Protein AF-A0A0C2NFG1-F1 (afdb_monomer)

Structure (mmCIF, N/CA/C/O backbone):
data_AF-A0A0C2NFG1-F1
#
_entry.id   AF-A0A0C2NFG1-F1
#
loop_
_atom_site.group_PDB
_atom_site.id
_atom_site.type_symbol
_atom_site.label_atom_id
_atom_site.label_alt_id
_atom_site.label_comp_id
_atom_site.label_asym_id
_atom_site.label_entity_id
_atom_site.label_seq_id
_atom_site.pdbx_PDB_ins_code
_atom_site.Cartn_x
_atom_site.Cartn_y
_atom_site.Cartn_z
_atom_site.occupancy
_atom_site.B_iso_or_equiv
_atom_site.auth_seq_id
_atom_site.auth_comp_id
_atom_site.auth_asym_id
_atom_site.auth_atom_id
_atom_site.pdbx_PDB_model_num
ATOM 1 N N . MET A 1 1 ? 44.440 -15.388 -47.789 1.00 53.72 1 MET A N 1
ATOM 2 C CA . MET A 1 1 ? 44.450 -14.607 -49.044 1.00 53.72 1 MET A CA 1
ATOM 3 C C . MET A 1 1 ? 45.874 -14.629 -49.572 1.00 53.72 1 MET A C 1
ATOM 5 O O . MET A 1 1 ? 46.757 -14.187 -48.853 1.00 53.72 1 MET A O 1
ATOM 9 N N . PHE A 1 2 ? 46.115 -15.211 -50.746 1.00 42.91 2 PHE A N 1
ATOM 10 C CA . PHE A 1 2 ? 47.412 -15.118 -51.423 1.00 42.91 2 PHE A CA 1
ATOM 11 C C . PHE A 1 2 ? 47.302 -14.013 -52.473 1.00 42.91 2 PHE A C 1
ATOM 13 O O . PHE A 1 2 ? 46.422 -14.080 -53.328 1.00 42.91 2 PHE A O 1
ATOM 20 N N . VAL A 1 3 ? 48.143 -12.983 -52.368 1.00 60.41 3 VAL A N 1
ATOM 21 C CA . VAL A 1 3 ? 48.160 -11.843 -53.293 1.00 60.41 3 VAL A CA 1
ATOM 22 C C . VAL A 1 3 ? 49.505 -11.839 -54.006 1.00 60.41 3 VAL A C 1
ATOM 24 O O . VAL A 1 3 ? 50.541 -11.776 -53.352 1.00 60.41 3 VAL A O 1
ATOM 27 N N . ASN A 1 4 ? 49.486 -11.949 -55.333 1.00 60.03 4 ASN A N 1
ATOM 28 C CA . ASN A 1 4 ? 50.677 -11.926 -56.177 1.00 60.03 4 ASN A CA 1
ATOM 29 C C . ASN A 1 4 ? 50.692 -10.615 -56.972 1.00 60.03 4 ASN A C 1
ATOM 31 O O . ASN A 1 4 ? 49.778 -10.374 -57.760 1.00 60.03 4 ASN A O 1
ATOM 35 N N . ILE A 1 5 ? 51.704 -9.775 -56.741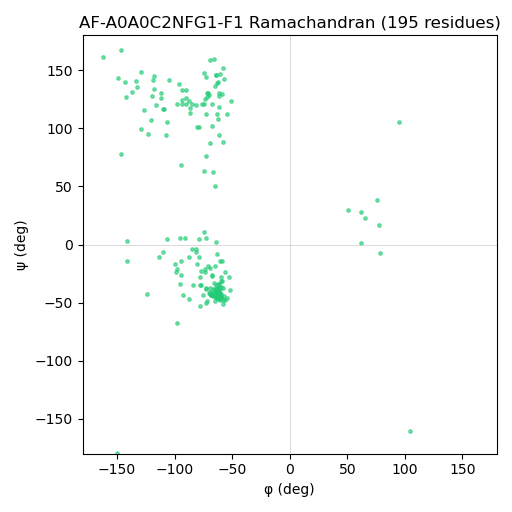 1.00 61.00 5 ILE A N 1
ATOM 36 C CA . ILE A 1 5 ? 51.925 -8.529 -57.482 1.00 61.00 5 ILE A CA 1
ATOM 37 C C . ILE A 1 5 ? 53.308 -8.615 -58.145 1.00 61.00 5 ILE A C 1
ATOM 39 O O . ILE A 1 5 ? 54.315 -8.495 -57.443 1.00 61.00 5 ILE A O 1
ATOM 43 N N . PRO A 1 6 ? 53.386 -8.802 -59.472 1.00 54.34 6 PRO A N 1
ATOM 44 C CA . PRO A 1 6 ? 54.647 -8.685 -60.194 1.00 54.34 6 PRO A CA 1
ATOM 45 C C . PRO A 1 6 ? 55.079 -7.205 -60.236 1.00 54.34 6 PRO A C 1
ATOM 47 O O . PRO A 1 6 ? 54.271 -6.340 -60.563 1.00 54.34 6 PRO A O 1
ATOM 50 N N . ASP A 1 7 ? 56.328 -6.921 -59.843 1.00 61.97 7 ASP A N 1
ATOM 51 C CA . ASP A 1 7 ? 56.933 -5.577 -59.676 1.00 61.9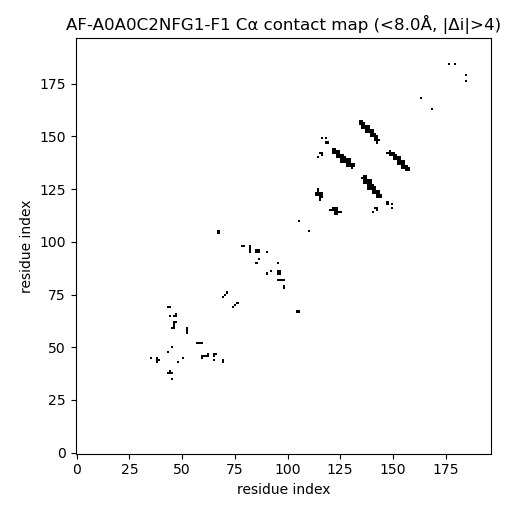7 7 ASP A CA 1
ATOM 52 C C . ASP A 1 7 ? 56.281 -4.644 -58.622 1.00 61.97 7 ASP A C 1
ATOM 54 O O . ASP A 1 7 ? 56.352 -3.414 -58.701 1.00 61.97 7 ASP A O 1
ATOM 58 N N . GLY A 1 8 ? 55.659 -5.209 -57.581 1.00 61.06 8 GLY A N 1
ATOM 59 C CA . GLY A 1 8 ? 55.014 -4.437 -56.511 1.00 61.06 8 GLY A CA 1
ATOM 60 C C . GLY A 1 8 ? 55.992 -3.648 -55.628 1.00 61.06 8 GLY A C 1
ATOM 61 O O . GLY A 1 8 ? 56.834 -4.227 -54.944 1.00 61.06 8 GLY A O 1
ATOM 62 N N . LYS A 1 9 ? 55.842 -2.317 -55.573 1.00 66.19 9 LYS A N 1
ATOM 63 C CA . LYS A 1 9 ? 56.507 -1.483 -54.554 1.00 66.19 9 LYS A CA 1
ATOM 64 C C . LYS A 1 9 ? 55.981 -1.848 -53.152 1.00 66.19 9 LYS A C 1
ATOM 66 O O . LYS A 1 9 ? 54.788 -2.134 -53.031 1.00 66.19 9 LYS A O 1
ATOM 71 N N . PRO A 1 10 ? 56.819 -1.790 -52.098 1.00 58.06 10 PRO A N 1
ATOM 72 C CA . PRO A 1 10 ? 56.466 -2.246 -50.745 1.00 58.06 10 PRO A CA 1
ATOM 73 C C . PRO A 1 10 ? 55.245 -1.548 -50.110 1.00 58.06 10 PRO A C 1
ATOM 75 O O . PRO A 1 10 ? 54.679 -2.082 -49.164 1.00 58.06 10 PRO A O 1
ATOM 78 N N . ASP A 1 11 ? 54.776 -0.426 -50.668 1.00 59.41 11 ASP A N 1
ATOM 79 C CA . ASP A 1 11 ? 53.570 0.296 -50.227 1.00 59.41 11 ASP A CA 1
ATOM 80 C C . ASP A 1 11 ? 52.281 -0.051 -51.011 1.00 59.41 11 ASP A C 1
ATOM 82 O O . ASP A 1 11 ? 51.246 0.591 -50.823 1.00 59.41 11 ASP A O 1
ATOM 86 N N . GLY A 1 12 ? 52.312 -1.032 -51.923 1.00 58.50 12 GLY A N 1
ATOM 87 C CA . GLY A 1 12 ? 51.217 -1.303 -52.871 1.00 58.50 12 GLY A CA 1
ATOM 88 C C . GLY A 1 12 ? 49.921 -1.863 -52.267 1.00 58.50 12 GLY A C 1
ATOM 89 O O . GLY A 1 12 ? 48.864 -1.748 -52.884 1.00 58.50 12 GLY A O 1
ATOM 90 N N . ILE A 1 13 ? 49.972 -2.439 -51.062 1.00 64.69 13 ILE A N 1
ATOM 91 C CA . ILE A 1 13 ? 48.788 -2.915 -50.332 1.00 64.69 13 ILE A CA 1
ATOM 92 C C . ILE A 1 13 ? 48.748 -2.219 -48.972 1.00 64.69 13 ILE A C 1
ATOM 94 O O . ILE A 1 13 ? 49.347 -2.669 -47.997 1.00 64.69 13 ILE A O 1
ATOM 98 N N . LYS A 1 14 ? 47.991 -1.121 -48.895 1.00 61.72 14 LYS A N 1
ATOM 99 C CA . LYS A 1 14 ? 47.549 -0.548 -47.622 1.00 61.72 14 LYS A CA 1
ATOM 100 C C . LYS A 1 14 ? 46.342 -1.341 -47.134 1.00 61.72 14 LYS A C 1
ATOM 102 O O . LYS A 1 14 ? 45.223 -1.128 -47.597 1.00 61.72 14 LYS A O 1
ATOM 107 N N . LEU A 1 15 ? 46.564 -2.251 -46.190 1.00 63.31 15 LEU A N 1
ATOM 108 C CA . LEU A 1 15 ? 45.477 -2.775 -45.368 1.00 63.31 15 LEU A CA 1
ATOM 109 C C . LEU A 1 15 ? 44.997 -1.619 -44.488 1.00 63.31 15 LEU A C 1
ATOM 111 O O . LEU A 1 15 ? 45.669 -1.250 -43.531 1.00 63.31 15 LEU A O 1
ATOM 115 N N . ILE A 1 16 ? 43.871 -1.006 -44.849 1.00 62.94 16 ILE A N 1
ATOM 116 C CA . ILE A 1 16 ? 43.161 -0.098 -43.949 1.00 62.94 16 ILE A CA 1
ATOM 117 C C . ILE A 1 16 ? 42.525 -1.007 -42.895 1.00 62.94 16 ILE A C 1
ATOM 119 O O . ILE A 1 16 ? 41.652 -1.799 -43.261 1.00 62.94 16 ILE A O 1
ATOM 123 N N . PRO A 1 17 ? 42.958 -0.973 -41.623 1.00 60.19 17 PRO A N 1
ATOM 124 C CA . PRO A 1 17 ? 42.262 -1.712 -40.585 1.00 60.19 17 PRO A CA 1
ATOM 125 C C . PRO A 1 17 ? 40.847 -1.137 -40.489 1.00 60.19 17 PRO A C 1
ATOM 127 O O . PRO A 1 17 ? 40.646 0.004 -40.078 1.00 60.19 17 PRO A O 1
ATOM 130 N N . VAL A 1 18 ? 39.857 -1.900 -40.948 1.00 62.84 18 VAL A N 1
ATOM 131 C CA . VAL A 1 18 ? 38.452 -1.528 -40.795 1.00 62.84 18 VAL A CA 1
ATOM 132 C C . VAL A 1 18 ? 38.073 -1.882 -39.363 1.00 62.84 18 VAL A C 1
ATOM 134 O O . VAL A 1 18 ? 37.855 -3.047 -39.047 1.00 62.84 18 VAL A O 1
ATOM 137 N N . GLY A 1 19 ? 38.045 -0.867 -38.502 1.00 57.31 19 GLY A N 1
ATOM 138 C CA . GLY A 1 19 ? 37.640 -0.988 -37.105 1.00 57.31 19 GLY A CA 1
ATOM 139 C C . GLY A 1 19 ? 38.820 -1.187 -36.163 1.00 57.31 19 GLY A C 1
ATOM 140 O O . GLY A 1 19 ? 39.384 -2.274 -36.052 1.00 57.31 19 GLY A O 1
ATOM 141 N N . ASP A 1 20 ? 39.149 -0.129 -35.430 1.00 60.19 20 ASP A N 1
ATOM 142 C CA . ASP A 1 20 ? 39.941 -0.234 -34.215 1.00 60.19 20 ASP A CA 1
ATOM 143 C C . ASP A 1 20 ? 39.064 -0.932 -33.157 1.00 60.19 20 ASP A C 1
ATOM 145 O O . ASP A 1 20 ? 38.323 -0.302 -32.410 1.00 60.19 20 ASP A O 1
ATOM 149 N N . ILE A 1 21 ? 39.077 -2.272 -33.134 1.00 57.00 21 ILE A N 1
ATOM 150 C CA . ILE A 1 21 ? 38.350 -3.109 -32.149 1.00 57.00 21 ILE A CA 1
ATOM 151 C C . ILE A 1 21 ? 38.893 -2.891 -30.712 1.00 57.00 21 ILE A C 1
ATOM 153 O O . ILE A 1 21 ? 38.427 -3.490 -29.743 1.00 57.00 21 ILE A O 1
ATOM 157 N N . ALA A 1 22 ? 39.865 -1.991 -30.541 1.00 55.69 22 ALA A N 1
ATOM 158 C CA . ALA A 1 22 ? 40.443 -1.602 -29.266 1.00 55.69 22 ALA A CA 1
ATOM 159 C C . ALA A 1 22 ? 39.536 -0.717 -28.381 1.00 55.69 22 ALA A C 1
ATOM 161 O O . ALA A 1 22 ? 39.978 -0.326 -27.300 1.00 55.69 22 ALA A O 1
ATOM 162 N N . THR A 1 23 ? 38.273 -0.445 -28.741 1.00 59.53 23 THR A N 1
ATOM 163 C CA . THR A 1 23 ? 37.292 0.197 -27.839 1.00 59.53 23 THR A CA 1
ATOM 164 C C . THR A 1 23 ? 36.780 -0.780 -26.771 1.00 59.53 23 THR A C 1
ATOM 166 O O . THR A 1 23 ? 35.600 -1.120 -26.679 1.00 59.53 23 THR A O 1
ATOM 169 N N . LYS A 1 24 ? 37.684 -1.252 -25.907 1.00 59.25 24 LYS A N 1
ATOM 170 C CA . LYS A 1 24 ? 37.355 -2.138 -24.776 1.00 59.25 24 LYS A CA 1
ATOM 171 C C . LYS A 1 24 ? 36.382 -1.519 -23.758 1.00 59.25 24 LYS A C 1
ATOM 173 O O . LYS A 1 24 ? 35.795 -2.274 -22.988 1.00 59.25 24 LYS A O 1
ATOM 178 N N . ASP A 1 25 ? 36.153 -0.206 -23.798 1.00 64.56 25 ASP A N 1
ATOM 179 C CA . ASP A 1 25 ? 35.299 0.500 -22.834 1.00 64.56 25 ASP A CA 1
ATOM 180 C C . ASP A 1 25 ? 33.858 0.761 -23.309 1.00 64.56 25 ASP A C 1
ATOM 182 O O . ASP A 1 25 ? 32.961 0.905 -22.476 1.00 64.56 25 ASP A O 1
ATOM 186 N N . GLU A 1 26 ? 33.570 0.749 -24.616 1.00 79.75 26 GLU A N 1
ATOM 187 C CA . GLU A 1 26 ? 32.212 1.065 -25.093 1.00 79.75 26 GLU A CA 1
ATOM 188 C C . GLU A 1 26 ? 31.219 -0.064 -24.805 1.00 79.75 26 GLU A C 1
ATOM 190 O O . GLU A 1 26 ? 30.087 0.190 -24.405 1.00 79.75 26 GLU A O 1
ATOM 195 N N . PHE A 1 27 ? 31.631 -1.329 -24.912 1.00 82.81 27 PHE A N 1
ATOM 196 C CA . PHE A 1 27 ? 30.728 -2.455 -24.648 1.00 82.81 27 PHE A CA 1
ATOM 197 C C . PHE A 1 27 ? 30.284 -2.544 -23.185 1.00 82.81 27 PHE A C 1
ATOM 199 O O . PHE A 1 27 ? 29.161 -2.970 -22.906 1.00 82.81 27 PHE A O 1
ATOM 206 N N . ALA A 1 28 ? 31.151 -2.158 -22.246 1.00 80.25 28 ALA A N 1
ATOM 207 C CA . ALA A 1 28 ? 30.796 -2.094 -20.832 1.00 80.25 28 ALA A CA 1
ATOM 208 C C . ALA A 1 28 ? 29.812 -0.944 -20.570 1.00 80.25 28 ALA A C 1
ATOM 210 O O . ALA A 1 28 ? 28.810 -1.144 -19.879 1.00 80.25 28 ALA A O 1
ATOM 211 N N . ALA A 1 29 ? 30.045 0.219 -21.191 1.00 82.62 29 ALA A N 1
ATOM 212 C CA . ALA A 1 29 ? 29.145 1.365 -21.110 1.00 82.62 29 ALA A CA 1
ATOM 213 C C . ALA A 1 29 ? 27.764 1.060 -21.714 1.00 82.62 29 ALA A C 1
ATOM 215 O O . ALA A 1 29 ? 26.750 1.305 -21.063 1.00 82.62 29 ALA A O 1
ATOM 216 N N . ILE A 1 30 ? 27.714 0.446 -22.902 1.00 86.06 30 ILE A N 1
ATOM 217 C CA . ILE A 1 30 ? 26.463 0.056 -23.569 1.00 86.06 30 ILE A CA 1
ATOM 218 C C . ILE A 1 30 ? 25.651 -0.877 -22.668 1.00 86.06 30 ILE A C 1
ATOM 220 O O . ILE A 1 30 ? 24.474 -0.624 -22.433 1.00 86.06 30 ILE A O 1
ATOM 224 N N . LYS A 1 31 ? 26.275 -1.913 -22.090 1.00 84.88 31 LYS A N 1
ATOM 225 C CA . LYS A 1 31 ? 25.586 -2.831 -21.166 1.00 84.88 31 LYS A CA 1
ATOM 226 C C . LYS A 1 31 ? 25.030 -2.113 -19.935 1.00 84.88 31 LYS A C 1
ATOM 228 O O . LYS A 1 31 ? 23.907 -2.405 -19.531 1.00 84.88 31 LYS A O 1
ATOM 233 N N . GLY A 1 32 ? 25.799 -1.189 -19.357 1.00 82.56 32 GLY A N 1
ATOM 234 C CA . GLY A 1 32 ? 25.367 -0.399 -18.203 1.00 82.56 32 GLY A CA 1
ATOM 235 C C . GLY A 1 32 ? 24.159 0.487 -18.520 1.00 82.56 32 GLY A C 1
ATOM 236 O O . GLY A 1 32 ? 23.181 0.476 -17.775 1.00 82.56 32 GLY A O 1
ATOM 237 N N . ILE A 1 33 ? 24.198 1.194 -19.653 1.00 85.31 33 ILE A N 1
ATOM 238 C CA . ILE A 1 33 ? 23.104 2.066 -20.104 1.00 85.31 33 ILE A CA 1
ATOM 239 C C . ILE A 1 33 ? 21.855 1.238 -20.417 1.00 85.31 33 ILE A C 1
ATOM 241 O O . ILE A 1 33 ? 20.785 1.522 -19.888 1.00 85.31 33 ILE A O 1
ATOM 245 N N . THR A 1 34 ? 21.991 0.153 -21.185 1.00 88.94 34 THR A N 1
ATOM 246 C CA . THR A 1 34 ? 20.849 -0.703 -21.539 1.00 88.94 34 THR A CA 1
ATOM 247 C C . THR A 1 34 ? 20.179 -1.313 -20.306 1.00 88.94 34 THR A C 1
ATOM 249 O O . THR A 1 34 ? 18.953 -1.391 -20.254 1.00 88.94 34 THR A O 1
ATOM 252 N N . ALA A 1 35 ? 20.946 -1.713 -19.285 1.00 85.19 35 ALA A N 1
ATOM 253 C CA . ALA A 1 35 ? 20.366 -2.202 -18.035 1.00 85.19 35 ALA A CA 1
ATOM 254 C C . ALA A 1 35 ? 19.509 -1.125 -17.340 1.00 85.19 35 ALA A C 1
ATOM 256 O O . ALA A 1 35 ? 18.414 -1.420 -16.858 1.00 85.19 35 ALA A O 1
ATOM 257 N N . GLN A 1 36 ? 19.972 0.127 -17.339 1.00 84.25 36 GLN A N 1
ATOM 258 C CA . GLN A 1 36 ? 19.238 1.251 -16.761 1.00 84.25 36 GLN A CA 1
ATOM 259 C C . GLN A 1 36 ? 17.978 1.611 -17.568 1.00 84.25 36 GLN A C 1
ATOM 261 O O . GLN A 1 36 ? 16.935 1.926 -16.982 1.00 84.25 36 GLN A O 1
ATOM 266 N N . ASP A 1 37 ? 18.044 1.523 -18.897 1.00 91.62 37 ASP A N 1
ATOM 267 C CA . ASP A 1 37 ? 16.911 1.805 -19.785 1.00 91.62 37 ASP A CA 1
ATOM 268 C C . ASP A 1 37 ? 15.764 0.812 -19.571 1.00 91.62 37 ASP A C 1
ATOM 270 O O . ASP A 1 37 ? 14.596 1.212 -19.528 1.00 91.62 37 ASP A O 1
ATOM 274 N N . VAL A 1 38 ? 16.074 -0.473 -19.362 1.00 91.00 38 VAL A N 1
ATOM 275 C CA . VAL A 1 38 ? 15.063 -1.503 -19.064 1.00 91.00 38 VAL A CA 1
ATOM 276 C C . VAL A 1 38 ? 14.323 -1.180 -17.767 1.00 91.00 38 VAL A C 1
ATOM 278 O O . VAL A 1 38 ? 13.090 -1.219 -17.746 1.00 91.00 38 VAL A O 1
ATOM 281 N N . LEU A 1 39 ? 15.049 -0.822 -16.706 1.00 88.38 39 LEU A N 1
ATOM 282 C CA . LEU A 1 39 ? 14.450 -0.478 -15.414 1.00 88.38 39 LEU A CA 1
ATOM 283 C C . LEU A 1 39 ? 13.562 0.758 -15.504 1.00 88.38 39 LEU A C 1
ATOM 285 O O . LEU A 1 39 ? 12.431 0.749 -15.020 1.00 88.38 39 LEU A O 1
ATOM 289 N N . THR A 1 40 ? 14.052 1.796 -16.178 1.00 87.00 40 THR A N 1
ATOM 290 C CA . THR A 1 40 ? 13.307 3.045 -16.363 1.00 87.00 40 THR A CA 1
ATOM 291 C C . THR A 1 40 ? 12.038 2.805 -17.180 1.00 87.00 40 THR A C 1
ATOM 293 O O . THR A 1 40 ? 10.970 3.290 -16.809 1.00 87.00 40 THR A O 1
ATOM 296 N N . SER A 1 41 ? 12.122 1.988 -18.235 1.00 91.19 41 SER A N 1
ATOM 297 C CA . SER A 1 41 ? 10.979 1.656 -19.099 1.00 91.19 41 SER A CA 1
ATOM 298 C C . SER A 1 41 ? 9.868 0.918 -18.351 1.00 91.19 41 SER A C 1
ATOM 300 O O . SER A 1 41 ? 8.692 1.187 -18.575 1.00 91.19 41 SER A O 1
ATOM 302 N N . HIS A 1 42 ? 10.230 0.021 -17.431 1.00 90.19 42 HIS A N 1
ATOM 303 C CA . HIS A 1 42 ? 9.272 -0.736 -16.615 1.00 90.19 42 HIS A CA 1
ATOM 304 C C . HIS A 1 42 ? 8.932 -0.040 -15.291 1.00 90.19 42 HIS A C 1
ATOM 306 O O . HIS A 1 42 ? 8.249 -0.623 -14.448 1.00 90.19 42 HIS A O 1
ATOM 312 N N . ARG A 1 43 ? 9.439 1.185 -15.084 1.00 88.50 43 ARG A N 1
ATOM 313 C CA . ARG A 1 43 ? 9.340 1.944 -13.826 1.00 88.50 43 ARG A CA 1
ATOM 314 C C . ARG A 1 43 ? 9.779 1.134 -12.599 1.00 88.50 43 ARG A C 1
ATOM 316 O O . ARG A 1 43 ? 9.302 1.367 -11.493 1.00 88.50 43 ARG A O 1
ATOM 323 N N . PHE A 1 44 ? 10.703 0.190 -12.784 1.00 90.50 44 PHE A N 1
ATOM 324 C CA . PHE A 1 44 ? 11.163 -0.706 -11.732 1.00 90.50 44 PHE A CA 1
ATOM 325 C C . PHE A 1 44 ? 12.361 -0.090 -10.989 1.00 90.50 44 PHE A C 1
ATOM 327 O O . PHE A 1 44 ? 13.349 0.295 -11.621 1.00 90.50 44 PHE A O 1
ATOM 334 N N . PRO A 1 45 ? 12.318 0.031 -9.652 1.00 87.94 45 PRO A N 1
ATOM 335 C CA . PRO A 1 45 ? 13.374 0.694 -8.896 1.00 87.94 45 PRO A CA 1
ATOM 336 C C . PRO A 1 45 ? 14.665 -0.137 -8.864 1.00 87.94 45 PRO A C 1
ATOM 338 O O . PRO A 1 45 ? 14.673 -1.301 -8.468 1.00 87.94 45 PRO A O 1
ATOM 341 N N . ALA A 1 46 ? 15.795 0.499 -9.189 1.00 84.31 46 ALA A N 1
ATOM 342 C CA . ALA A 1 46 ? 17.112 -0.149 -9.209 1.00 84.31 46 ALA A CA 1
ATOM 343 C C . ALA A 1 46 ? 17.525 -0.752 -7.852 1.00 84.31 46 ALA A C 1
ATOM 345 O O . ALA A 1 46 ? 18.192 -1.783 -7.816 1.00 84.31 46 ALA A O 1
ATOM 346 N N . ALA A 1 47 ? 17.079 -0.151 -6.741 1.00 83.81 47 ALA A N 1
ATOM 347 C CA . ALA A 1 47 ? 17.305 -0.648 -5.381 1.00 83.81 47 ALA A CA 1
ATOM 348 C C . ALA A 1 47 ? 16.722 -2.051 -5.138 1.00 83.81 47 ALA A C 1
ATOM 350 O O . ALA A 1 47 ? 17.283 -2.811 -4.354 1.00 83.81 47 ALA A O 1
ATOM 351 N N . LEU A 1 48 ? 15.621 -2.397 -5.816 1.00 85.69 48 LEU A N 1
ATOM 352 C CA . LEU A 1 48 ? 14.972 -3.709 -5.707 1.00 85.69 48 LEU A CA 1
ATOM 353 C C . LEU A 1 48 ? 15.445 -4.684 -6.794 1.00 85.69 48 LEU A C 1
ATOM 355 O O . LEU A 1 48 ? 15.237 -5.886 -6.681 1.00 85.69 48 LEU A O 1
ATOM 359 N N . ALA A 1 49 ? 16.116 -4.183 -7.835 1.00 85.75 49 ALA A N 1
ATOM 360 C CA . ALA A 1 49 ? 16.592 -4.972 -8.972 1.00 85.75 49 ALA A CA 1
ATOM 361 C C . ALA A 1 49 ? 17.887 -5.756 -8.694 1.00 85.75 49 ALA A C 1
ATOM 363 O O . ALA A 1 49 ? 18.452 -6.349 -9.611 1.00 85.75 49 ALA A O 1
ATOM 364 N N . GLY A 1 50 ? 18.397 -5.729 -7.457 1.00 76.31 50 GLY A N 1
ATOM 365 C CA . GLY A 1 50 ? 19.645 -6.403 -7.091 1.00 76.31 50 GLY A CA 1
ATOM 366 C C . GLY A 1 50 ? 20.885 -5.825 -7.782 1.00 76.31 50 GLY A C 1
ATOM 367 O O . GLY A 1 50 ? 21.892 -6.519 -7.917 1.00 76.31 50 GLY A O 1
ATOM 368 N N . ILE A 1 51 ? 20.825 -4.569 -8.240 1.00 78.12 51 ILE A N 1
ATOM 369 C CA . ILE A 1 51 ? 21.957 -3.906 -8.891 1.00 78.12 51 ILE A CA 1
ATOM 370 C C . ILE A 1 51 ? 23.037 -3.575 -7.860 1.00 78.12 51 ILE A C 1
ATOM 372 O O . ILE A 1 51 ? 22.776 -2.952 -6.832 1.00 78.12 51 ILE A O 1
ATOM 376 N N . ILE A 1 52 ? 24.279 -3.944 -8.178 1.00 74.25 52 ILE A N 1
ATOM 377 C CA . ILE A 1 52 ? 25.464 -3.524 -7.430 1.00 74.25 52 ILE A CA 1
ATOM 378 C C . ILE A 1 52 ? 25.900 -2.149 -7.966 1.00 74.25 52 ILE A C 1
ATOM 380 O O . ILE A 1 52 ? 26.195 -2.044 -9.159 1.00 74.25 52 ILE A O 1
ATOM 384 N N . PRO A 1 53 ? 25.961 -1.091 -7.134 1.00 70.69 53 PRO A N 1
ATOM 385 C CA . PRO A 1 53 ? 26.405 0.227 -7.581 1.00 70.69 53 PRO A CA 1
ATOM 386 C C . PRO A 1 53 ? 27.850 0.172 -8.087 1.00 70.69 53 PRO A C 1
ATOM 388 O O . PRO A 1 53 ? 28.743 -0.284 -7.376 1.00 70.69 53 PRO A O 1
ATOM 391 N N . THR A 1 54 ? 28.101 0.670 -9.297 1.00 70.38 54 THR A N 1
ATOM 392 C CA . THR A 1 54 ? 29.448 0.685 -9.899 1.00 70.38 54 THR A CA 1
ATOM 393 C C . THR A 1 54 ? 30.345 1.784 -9.327 1.00 70.38 54 THR A C 1
ATOM 395 O O . THR A 1 54 ? 31.567 1.670 -9.366 1.00 70.38 54 THR A O 1
ATOM 398 N N . ASN A 1 55 ? 29.751 2.839 -8.763 1.00 64.06 55 ASN A N 1
ATOM 399 C CA . ASN A 1 55 ? 30.466 3.994 -8.225 1.00 64.06 55 ASN A CA 1
ATOM 400 C C . ASN A 1 55 ? 30.397 3.924 -6.693 1.00 64.06 55 ASN A C 1
ATOM 402 O O . ASN A 1 55 ? 29.404 4.334 -6.092 1.00 64.06 55 ASN A O 1
ATOM 406 N N . GLY A 1 56 ? 31.426 3.334 -6.079 1.00 55.41 56 GLY A N 1
ATOM 407 C CA . GLY A 1 56 ? 31.475 2.869 -4.684 1.00 55.41 56 GLY A CA 1
ATOM 408 C C . GLY A 1 56 ? 31.382 3.918 -3.563 1.00 55.41 56 GLY A C 1
ATOM 409 O O . GLY A 1 56 ? 32.197 3.890 -2.649 1.00 55.41 56 GLY A O 1
ATOM 410 N N . GLY A 1 57 ? 30.394 4.815 -3.586 1.00 54.50 57 GLY A N 1
ATOM 411 C CA . GLY A 1 57 ? 30.171 5.805 -2.522 1.00 54.50 57 GLY A CA 1
ATOM 412 C C . GLY A 1 57 ? 28.710 6.098 -2.164 1.00 54.50 57 GLY A C 1
ATOM 413 O O . GLY A 1 57 ? 28.459 6.671 -1.110 1.00 54.50 57 GLY A O 1
ATOM 414 N N . GLY A 1 58 ? 27.735 5.693 -2.983 1.00 59.69 58 GLY A N 1
ATOM 415 C CA . GLY A 1 58 ? 26.313 5.930 -2.721 1.00 59.69 58 GLY A CA 1
ATOM 416 C C . GLY A 1 58 ? 25.521 4.638 -2.838 1.00 59.69 58 GLY A C 1
ATOM 417 O O . GLY A 1 58 ? 25.215 4.202 -3.943 1.00 59.69 58 GLY A O 1
ATOM 418 N N . GLY A 1 59 ? 25.206 4.007 -1.706 1.00 68.19 59 GLY A N 1
ATOM 419 C CA . GLY A 1 59 ? 24.241 2.910 -1.688 1.00 68.19 59 GLY A CA 1
ATOM 420 C C . GLY A 1 59 ? 22.893 3.376 -2.246 1.00 68.19 59 GLY A C 1
ATOM 421 O O . GLY A 1 59 ? 22.542 4.549 -2.132 1.00 68.19 59 GLY A O 1
ATOM 422 N N . LEU A 1 60 ? 22.124 2.457 -2.831 1.00 73.06 60 LEU A N 1
ATOM 423 C CA . LEU A 1 60 ? 20.845 2.761 -3.488 1.00 73.06 60 LEU A CA 1
ATOM 424 C C . LEU A 1 60 ? 19.777 3.320 -2.526 1.00 73.06 60 LEU A C 1
ATOM 426 O O . LEU A 1 60 ? 18.750 3.806 -2.980 1.00 73.06 60 LEU A O 1
ATOM 430 N N . GLY A 1 61 ? 20.032 3.322 -1.216 1.00 77.56 61 GLY A N 1
ATOM 431 C CA . GLY A 1 61 ? 19.132 3.782 -0.162 1.00 77.56 61 GLY A CA 1
ATOM 432 C C . GLY A 1 61 ? 18.510 2.606 0.588 1.00 77.56 61 GLY A C 1
ATOM 433 O O . GLY A 1 61 ? 19.042 1.502 0.562 1.00 77.56 61 GLY A O 1
ATOM 434 N N . ASP A 1 62 ? 17.404 2.857 1.284 1.00 82.50 62 ASP A N 1
ATOM 435 C CA . ASP A 1 62 ? 16.700 1.860 2.099 1.00 82.50 62 ASP A CA 1
ATOM 436 C C . ASP A 1 62 ? 15.692 1.064 1.242 1.00 82.50 62 ASP A C 1
ATOM 438 O O . ASP A 1 62 ? 14.714 1.668 0.778 1.00 82.50 62 ASP A O 1
ATOM 442 N N . PRO A 1 63 ? 15.900 -0.252 1.023 1.00 81.94 63 PRO A N 1
ATOM 443 C CA . PRO A 1 63 ? 15.037 -1.079 0.180 1.00 81.94 63 PRO A CA 1
ATOM 444 C C . PRO A 1 63 ? 13.575 -1.098 0.631 1.00 81.94 63 PRO A C 1
ATOM 446 O O . PRO A 1 63 ? 12.693 -1.025 -0.221 1.00 81.94 63 PRO A O 1
ATOM 449 N N . GLU A 1 64 ? 13.302 -1.093 1.943 1.00 82.12 64 GLU A N 1
ATOM 450 C CA . GLU A 1 64 ? 11.926 -1.120 2.469 1.00 82.12 64 GLU A CA 1
ATOM 451 C C . GLU A 1 64 ? 11.138 0.121 2.017 1.00 82.12 64 GLU A C 1
ATOM 453 O O . GLU A 1 64 ? 9.942 0.063 1.729 1.00 82.12 64 GLU A O 1
ATOM 458 N N . LYS A 1 65 ? 11.808 1.277 1.896 1.00 81.94 65 LYS A N 1
ATOM 459 C CA . LYS A 1 65 ? 11.158 2.519 1.443 1.00 81.94 65 LYS A CA 1
ATOM 460 C C . LYS A 1 65 ? 10.838 2.493 -0.048 1.00 81.94 65 LYS A C 1
ATOM 462 O O . LYS A 1 65 ? 9.807 3.045 -0.447 1.00 81.94 65 LYS A O 1
ATOM 467 N N . TYR A 1 66 ? 11.725 1.917 -0.858 1.00 83.56 66 TYR A N 1
ATOM 468 C CA . TYR A 1 66 ? 11.491 1.774 -2.293 1.00 83.56 66 TYR A CA 1
ATOM 469 C C . TYR A 1 66 ? 10.380 0.778 -2.565 1.00 83.56 66 TYR A C 1
ATOM 471 O O . TYR A 1 66 ? 9.500 1.101 -3.356 1.00 83.56 66 TYR A O 1
ATOM 479 N N . ASP A 1 67 ? 10.378 -0.355 -1.866 1.00 83.88 67 ASP A N 1
ATOM 480 C CA . ASP A 1 67 ? 9.317 -1.353 -1.962 1.00 83.88 67 ASP A CA 1
ATOM 481 C C . ASP A 1 67 ? 7.957 -0.746 -1.608 1.00 83.88 67 ASP A C 1
ATOM 483 O O . ASP A 1 67 ? 7.055 -0.730 -2.440 1.00 83.88 67 ASP A O 1
ATOM 487 N N . ALA A 1 68 ? 7.846 -0.071 -0.460 1.00 81.88 68 ALA A N 1
ATOM 488 C CA . ALA A 1 68 ? 6.598 0.581 -0.061 1.00 81.88 68 ALA A CA 1
ATOM 489 C C . ALA A 1 68 ? 6.114 1.651 -1.061 1.00 81.88 68 ALA A C 1
ATOM 491 O O . ALA A 1 68 ? 4.911 1.827 -1.265 1.00 81.88 68 ALA A O 1
ATOM 492 N N . THR A 1 69 ? 7.033 2.402 -1.674 1.00 83.00 69 THR A N 1
ATOM 493 C CA . THR A 1 69 ? 6.678 3.442 -2.654 1.00 83.00 69 THR A CA 1
ATOM 494 C C . THR A 1 69 ? 6.277 2.829 -3.995 1.00 83.00 69 THR A C 1
ATOM 496 O O . THR A 1 69 ? 5.284 3.254 -4.583 1.00 83.00 69 THR A O 1
ATOM 499 N N . TYR A 1 70 ? 7.016 1.823 -4.461 1.00 86.94 70 TYR A N 1
ATOM 500 C CA . TYR A 1 70 ? 6.741 1.106 -5.702 1.00 86.94 70 TYR A CA 1
ATOM 501 C C . TYR A 1 70 ? 5.436 0.312 -5.610 1.00 86.94 70 TYR A C 1
ATOM 503 O O . TYR A 1 70 ? 4.585 0.421 -6.491 1.00 86.94 70 TYR A O 1
ATOM 511 N N . ALA A 1 71 ? 5.216 -0.388 -4.495 1.00 85.56 71 ALA A N 1
ATOM 512 C CA . ALA A 1 71 ? 3.973 -1.088 -4.220 1.00 85.56 71 ALA A CA 1
ATOM 513 C C . ALA A 1 71 ? 2.773 -0.134 -4.279 1.00 85.56 71 ALA A C 1
ATOM 515 O O . ALA A 1 71 ? 1.800 -0.403 -4.978 1.00 85.56 71 ALA A O 1
ATOM 516 N N . ARG A 1 72 ? 2.871 1.027 -3.617 1.00 83.56 72 ARG A N 1
ATOM 517 C CA . ARG A 1 72 ? 1.797 2.029 -3.595 1.00 83.56 72 ARG A CA 1
ATOM 518 C C . ARG A 1 72 ? 1.495 2.633 -4.966 1.00 83.56 72 ARG A C 1
ATOM 520 O O . ARG A 1 72 ? 0.330 2.872 -5.265 1.00 83.56 72 ARG A O 1
ATOM 527 N N . ASN A 1 73 ? 2.525 2.929 -5.754 1.00 82.94 73 ASN A N 1
ATOM 528 C CA . ASN A 1 73 ? 2.370 3.717 -6.976 1.00 82.94 73 ASN A CA 1
ATOM 529 C C . ASN A 1 73 ? 2.187 2.866 -8.241 1.00 82.94 73 ASN A C 1
ATOM 531 O O . ASN A 1 73 ? 1.595 3.356 -9.196 1.00 82.94 73 ASN A O 1
ATOM 535 N N . GLU A 1 74 ? 2.688 1.628 -8.267 1.00 88.38 74 GLU A N 1
ATOM 536 C CA . GLU A 1 74 ? 2.686 0.784 -9.473 1.00 88.38 74 GLU A CA 1
ATOM 537 C C . GLU A 1 74 ? 1.983 -0.564 -9.246 1.00 88.38 74 GLU A C 1
ATOM 539 O O . GLU A 1 74 ? 1.191 -0.980 -10.088 1.00 88.38 74 GLU A O 1
ATOM 544 N N . VAL A 1 75 ? 2.211 -1.241 -8.110 1.00 87.56 75 VAL A N 1
ATOM 545 C CA . VAL A 1 75 ? 1.662 -2.596 -7.880 1.00 87.56 75 VAL A CA 1
ATOM 546 C C . VAL A 1 75 ? 0.185 -2.559 -7.489 1.00 87.56 75 VAL A C 1
ATOM 548 O O . VAL A 1 75 ? -0.630 -3.215 -8.132 1.00 87.56 75 VAL A O 1
ATOM 551 N N . LEU A 1 76 ? -0.182 -1.785 -6.463 1.00 85.56 76 LEU A N 1
ATOM 552 C CA . LEU A 1 76 ? -1.563 -1.712 -5.975 1.00 85.56 76 LEU A CA 1
ATOM 553 C C . LEU A 1 76 ? -2.542 -1.209 -7.048 1.00 85.56 76 LEU A C 1
ATOM 555 O O . LEU A 1 76 ? -3.570 -1.860 -7.222 1.00 85.56 76 LEU A O 1
ATOM 559 N N . PRO A 1 77 ? -2.245 -0.146 -7.825 1.00 85.38 77 PRO A N 1
ATOM 560 C CA . PRO A 1 77 ? -3.141 0.286 -8.898 1.00 85.38 77 PRO A CA 1
ATOM 561 C C . PRO A 1 77 ? -3.329 -0.778 -9.986 1.00 85.38 77 PRO A C 1
ATOM 563 O O . PRO A 1 77 ? -4.416 -0.910 -10.543 1.00 85.38 77 PRO A O 1
ATOM 566 N N . LEU A 1 78 ? -2.289 -1.565 -10.284 1.00 88.62 78 LEU A N 1
ATOM 567 C CA . LEU A 1 78 ? -2.394 -2.673 -11.231 1.00 88.62 78 LEU A CA 1
ATOM 568 C C . LEU A 1 78 ? -3.257 -3.811 -10.667 1.00 88.62 78 LEU A C 1
ATOM 570 O O . LEU A 1 78 ? -4.079 -4.369 -11.391 1.00 88.62 78 LEU A O 1
ATOM 574 N N . CYS A 1 79 ? -3.102 -4.136 -9.382 1.00 89.25 79 CYS A N 1
ATOM 575 C CA . CYS A 1 79 ? -3.967 -5.089 -8.688 1.00 89.25 79 CYS A CA 1
ATOM 576 C C . CYS A 1 79 ? -5.431 -4.633 -8.701 1.00 89.25 79 CYS A C 1
ATOM 578 O O . CYS A 1 79 ? -6.295 -5.437 -9.034 1.00 89.25 79 CYS A O 1
ATOM 580 N N . GLU A 1 80 ? -5.706 -3.357 -8.409 1.00 86.75 80 GLU A N 1
ATOM 581 C CA . GLU A 1 80 ? -7.054 -2.775 -8.486 1.00 86.75 80 GLU A CA 1
ATOM 582 C C . GLU A 1 80 ? -7.620 -2.887 -9.910 1.00 86.75 80 GLU A C 1
ATOM 584 O O . GLU A 1 80 ? -8.729 -3.383 -10.092 1.00 86.75 80 GLU A O 1
ATOM 589 N N . LEU A 1 81 ? -6.826 -2.554 -10.934 1.00 87.50 81 LEU A N 1
ATOM 590 C CA . LEU A 1 81 ? -7.240 -2.680 -12.333 1.00 87.50 81 LEU A CA 1
ATOM 591 C C . LEU A 1 81 ? -7.590 -4.129 -12.716 1.00 87.50 81 LEU A C 1
ATOM 593 O O . LEU A 1 81 ? -8.597 -4.373 -13.381 1.00 87.50 81 LEU A O 1
ATOM 597 N N . ILE A 1 82 ? -6.763 -5.096 -12.310 1.00 91.00 82 ILE A N 1
ATOM 598 C CA . ILE A 1 82 ? -6.994 -6.523 -12.582 1.00 91.00 82 ILE A CA 1
ATOM 599 C C . ILE A 1 82 ? -8.232 -7.015 -11.827 1.00 91.00 82 ILE A C 1
ATOM 601 O O . ILE A 1 82 ? -9.053 -7.740 -12.389 1.00 91.00 82 ILE A O 1
ATOM 605 N N . GLN A 1 83 ? -8.371 -6.619 -10.565 1.00 91.19 83 GLN A N 1
ATOM 606 C CA . GLN A 1 83 ? -9.508 -6.963 -9.721 1.00 91.19 83 GLN A CA 1
ATOM 607 C C . GLN A 1 83 ? -10.815 -6.445 -10.313 1.00 91.19 83 GLN A C 1
ATOM 609 O O . GLN A 1 83 ? -11.764 -7.216 -10.446 1.00 91.19 83 GLN A O 1
ATOM 614 N N . ASP A 1 84 ? -10.847 -5.184 -10.734 1.00 86.81 84 ASP A N 1
ATOM 615 C CA . ASP A 1 84 ? -12.016 -4.581 -11.367 1.00 86.81 84 ASP A CA 1
ATOM 616 C C . ASP A 1 84 ? -12.351 -5.279 -12.687 1.00 86.81 84 ASP A C 1
ATOM 618 O O . ASP A 1 84 ? -13.511 -5.619 -12.931 1.00 86.81 84 ASP A O 1
ATOM 622 N N . ALA A 1 85 ? -11.347 -5.574 -13.517 1.00 88.50 85 ALA A N 1
ATOM 623 C CA . ALA A 1 85 ? -11.545 -6.291 -14.775 1.00 88.50 85 ALA A CA 1
ATOM 624 C C . ALA A 1 85 ? -12.131 -7.699 -14.563 1.00 8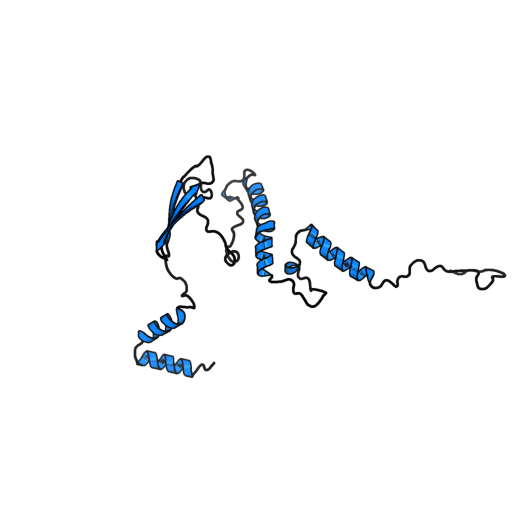8.50 85 ALA A C 1
ATOM 626 O O . ALA A 1 85 ? -13.044 -8.103 -15.283 1.00 88.50 85 ALA A O 1
ATOM 627 N N . ILE A 1 86 ? -11.645 -8.441 -13.565 1.00 90.88 86 ILE A N 1
ATOM 628 C CA . ILE A 1 86 ? -12.144 -9.790 -13.260 1.00 90.88 86 ILE A CA 1
ATOM 629 C C . ILE A 1 86 ? -13.543 -9.721 -12.641 1.00 90.88 86 ILE A C 1
ATOM 631 O O . ILE A 1 86 ? -14.455 -10.428 -13.073 1.00 90.88 86 ILE A O 1
ATOM 635 N N . ASN A 1 87 ? -13.739 -8.862 -11.643 1.00 91.12 87 ASN A N 1
ATOM 636 C CA . ASN A 1 87 ? -14.983 -8.819 -10.876 1.00 91.12 87 ASN A CA 1
ATOM 637 C C . ASN A 1 87 ? -16.142 -8.201 -11.673 1.00 91.12 87 ASN A C 1
ATOM 639 O O . ASN A 1 87 ? -17.301 -8.531 -11.418 1.00 91.12 87 ASN A O 1
ATOM 643 N N . SER A 1 88 ? -15.848 -7.371 -12.678 1.00 86.75 88 SER A N 1
ATOM 644 C CA . SER A 1 88 ? -16.852 -6.839 -13.610 1.00 86.75 88 SER A CA 1
ATOM 645 C C . SER A 1 88 ? -17.222 -7.798 -14.750 1.00 86.75 88 SER A C 1
ATOM 647 O O . SER A 1 88 ? -18.188 -7.538 -15.466 1.00 86.75 88 SER A O 1
ATOM 649 N N . ALA A 1 89 ? -16.550 -8.947 -14.893 1.00 91.31 89 ALA A N 1
ATOM 650 C CA . ALA A 1 89 ? -16.781 -9.904 -15.983 1.00 91.31 89 ALA A CA 1
ATOM 651 C C . ALA A 1 89 ? -18.079 -10.741 -15.856 1.00 91.31 89 ALA A C 1
ATOM 653 O O . ALA A 1 89 ? -18.262 -11.717 -16.583 1.00 91.31 89 ALA A O 1
ATOM 654 N N . GLY A 1 90 ? -18.983 -10.400 -14.929 1.00 88.75 90 GLY A N 1
ATOM 655 C CA . GLY A 1 90 ? -20.241 -11.127 -14.705 1.00 88.75 90 GLY A CA 1
ATOM 656 C C . GLY A 1 90 ? -20.089 -12.435 -13.919 1.00 88.75 90 GLY A C 1
ATOM 657 O O . GLY A 1 90 ? -20.990 -13.274 -13.931 1.00 88.75 90 GLY A O 1
ATOM 658 N N . LEU A 1 91 ? -18.958 -12.623 -13.232 1.00 89.06 91 LEU A N 1
ATOM 659 C CA . LEU A 1 91 ? -18.709 -13.790 -12.387 1.00 89.06 91 LEU A CA 1
ATOM 660 C C . LEU A 1 91 ? -19.540 -13.732 -11.091 1.00 89.06 91 LEU A C 1
ATOM 662 O O . LEU A 1 91 ? -19.713 -12.652 -10.513 1.00 89.06 91 LEU A O 1
ATOM 666 N N . PRO A 1 92 ? -20.026 -14.882 -10.581 1.00 88.56 92 PRO A N 1
ATOM 667 C CA . PRO A 1 92 ? -20.676 -14.936 -9.277 1.00 88.56 92 PRO A CA 1
ATOM 668 C C . PRO A 1 92 ? -19.705 -14.491 -8.176 1.00 88.56 92 PRO A C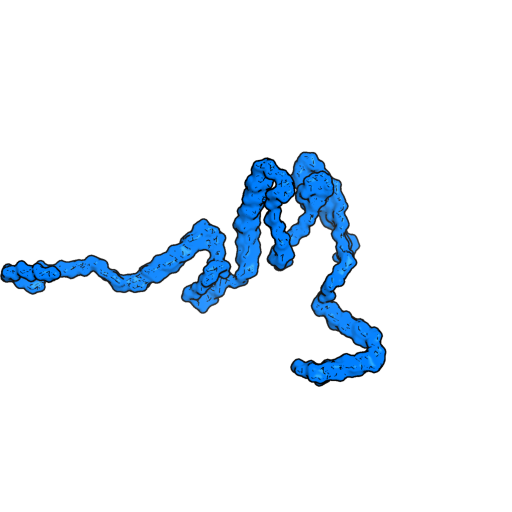 1
ATOM 670 O O . PRO A 1 92 ? -18.512 -14.783 -8.239 1.00 88.56 92 PRO A O 1
ATOM 673 N N . ARG A 1 93 ? -20.224 -13.840 -7.124 1.00 81.88 93 ARG A N 1
ATOM 674 C CA . ARG A 1 93 ? -19.413 -13.270 -6.025 1.00 81.88 93 ARG A CA 1
ATOM 675 C C . ARG A 1 93 ? -18.434 -14.248 -5.372 1.00 81.88 93 ARG A C 1
ATOM 677 O O . ARG A 1 93 ? -17.405 -13.823 -4.870 1.00 81.88 93 ARG A O 1
ATOM 684 N N . SER A 1 94 ? -18.729 -15.547 -5.374 1.00 88.25 94 SER A N 1
ATOM 685 C CA . SER A 1 94 ? -17.834 -16.578 -4.831 1.00 88.25 94 SER A CA 1
ATOM 686 C C . SER A 1 94 ? -16.515 -16.721 -5.598 1.00 88.25 94 SER A C 1
ATOM 688 O O . SER A 1 94 ? -15.582 -17.324 -5.078 1.00 88.25 94 SER A O 1
ATOM 690 N N . LEU A 1 95 ? -16.455 -16.218 -6.833 1.00 87.75 95 LEU A N 1
ATOM 691 C CA . LEU A 1 95 ? -15.283 -16.246 -7.710 1.00 87.75 95 LEU A CA 1
ATOM 692 C C . LEU A 1 95 ? -14.616 -14.875 -7.844 1.00 87.75 95 LEU A C 1
ATOM 694 O O . LEU A 1 95 ? -13.695 -14.728 -8.643 1.00 87.75 95 LEU A O 1
ATOM 698 N N . TRP A 1 96 ? -15.086 -13.871 -7.102 1.00 88.56 96 TRP A N 1
ATOM 699 C CA . TRP A 1 96 ? -14.445 -12.567 -7.115 1.00 88.56 96 TRP A CA 1
ATOM 700 C C . TRP A 1 96 ? -13.047 -12.669 -6.528 1.00 88.56 96 TRP A C 1
ATOM 702 O O . TRP A 1 96 ? -12.819 -13.321 -5.504 1.00 88.56 96 TRP A O 1
ATOM 712 N N . VAL A 1 97 ? -12.115 -12.011 -7.201 1.00 86.25 97 VAL A N 1
ATOM 713 C CA . VAL A 1 97 ? -10.745 -11.892 -6.734 1.00 86.25 97 VAL A CA 1
ATOM 714 C C . VAL A 1 97 ? -10.674 -10.639 -5.886 1.00 86.25 97 VAL A C 1
ATOM 716 O O . VAL A 1 97 ? -11.175 -9.583 -6.263 1.00 86.25 97 VAL A O 1
ATOM 719 N N . ASP A 1 98 ? -10.065 -10.779 -4.722 1.00 85.50 98 ASP A N 1
ATOM 720 C CA . ASP A 1 98 ? -9.695 -9.660 -3.878 1.00 85.50 98 ASP A CA 1
ATOM 721 C C . ASP A 1 98 ? -8.212 -9.811 -3.587 1.00 85.50 98 ASP A C 1
ATOM 723 O O . ASP A 1 98 ? -7.795 -10.805 -2.973 1.00 85.50 98 ASP A O 1
ATOM 727 N N . PHE A 1 99 ? -7.408 -8.858 -4.053 1.00 81.88 99 PHE A N 1
ATOM 728 C CA . PHE A 1 99 ? -6.017 -8.756 -3.636 1.00 81.88 99 PHE A CA 1
ATOM 729 C C . PHE A 1 99 ? -6.021 -8.248 -2.197 1.00 81.88 99 PHE A C 1
ATOM 731 O O . PHE A 1 99 ? -5.781 -7.072 -1.930 1.00 81.88 99 PHE A O 1
ATOM 738 N N . ARG A 1 100 ? -6.352 -9.151 -1.262 1.00 60.16 100 ARG A N 1
ATOM 739 C CA . ARG A 1 100 ? -6.306 -8.875 0.168 1.00 60.16 100 ARG A CA 1
ATOM 740 C C . ARG A 1 100 ? -4.911 -8.375 0.478 1.00 60.16 100 ARG A C 1
ATOM 742 O O . ARG A 1 100 ? -3.935 -9.118 0.384 1.00 60.16 100 ARG A O 1
ATOM 749 N N . GLU A 1 101 ? -4.855 -7.106 0.845 1.00 54.81 101 GLU A N 1
ATOM 750 C CA . GLU A 1 101 ? -3.716 -6.467 1.473 1.00 54.81 101 GLU A CA 1
ATOM 751 C C . GLU A 1 101 ? -3.464 -7.279 2.756 1.00 54.81 101 GLU A C 1
ATOM 753 O O . GLU A 1 101 ? -4.066 -7.028 3.800 1.00 54.81 101 GLU A O 1
ATOM 758 N N . ASN A 1 102 ? -2.656 -8.344 2.671 1.00 43.53 102 ASN A N 1
ATOM 759 C CA . ASN A 1 102 ? -2.046 -8.941 3.848 1.00 43.53 102 ASN A CA 1
ATOM 760 C C . ASN A 1 102 ? -1.187 -7.819 4.412 1.00 43.53 102 ASN A C 1
ATOM 762 O O . ASN A 1 102 ? -0.085 -7.553 3.938 1.00 43.53 102 ASN A O 1
ATOM 766 N N . ALA A 1 103 ? -1.791 -7.102 5.351 1.00 42.69 103 ALA A N 1
ATOM 767 C CA . ALA A 1 103 ? -1.277 -5.963 6.073 1.00 42.69 103 ALA A CA 1
ATOM 768 C C . ALA A 1 103 ? -0.112 -6.396 6.966 1.00 42.69 103 ALA A C 1
ATOM 770 O O . ALA A 1 103 ? -0.204 -6.336 8.188 1.00 42.69 103 ALA A O 1
ATOM 771 N N . VAL A 1 104 ? 0.962 -6.896 6.357 1.00 40.97 104 VAL A N 1
ATOM 772 C CA . VAL A 1 104 ? 2.190 -7.213 7.075 1.00 40.97 104 VAL A CA 1
ATOM 773 C C . VAL A 1 104 ? 3.225 -6.103 6.937 1.00 40.97 104 VAL A C 1
ATOM 775 O O . VAL A 1 104 ? 3.993 -5.951 7.871 1.00 40.97 104 VAL A O 1
ATOM 778 N N . ASP A 1 105 ? 3.195 -5.244 5.901 1.00 39.00 105 ASP A N 1
ATOM 779 C CA . ASP A 1 105 ? 4.317 -4.300 5.706 1.00 39.00 105 ASP A CA 1
ATOM 780 C C . ASP A 1 105 ? 4.001 -2.862 5.241 1.00 39.00 105 ASP A C 1
ATOM 782 O O . ASP A 1 105 ? 4.911 -2.041 5.128 1.00 39.00 105 ASP A O 1
ATOM 786 N N . LEU A 1 106 ? 2.735 -2.454 5.077 1.00 45.31 106 LEU A N 1
ATOM 787 C CA . LEU A 1 106 ? 2.413 -1.025 4.849 1.00 45.31 106 LEU A CA 1
ATOM 788 C C . LEU A 1 106 ? 2.275 -0.204 6.145 1.00 45.31 106 LEU A C 1
ATOM 790 O O . LEU A 1 106 ? 2.163 1.025 6.100 1.00 45.31 106 LEU A O 1
ATOM 794 N N . ASP A 1 107 ? 2.367 -0.858 7.304 1.00 39.69 107 ASP A N 1
ATOM 795 C CA . ASP A 1 107 ? 2.132 -0.236 8.611 1.00 39.69 107 ASP A CA 1
ATOM 796 C C . ASP A 1 107 ? 3.344 0.547 9.157 1.00 39.69 107 ASP A C 1
ATOM 798 O O . ASP A 1 107 ? 3.255 1.242 10.168 1.00 39.69 107 ASP A O 1
ATOM 802 N N . ARG A 1 108 ? 4.495 0.527 8.467 1.00 40.12 108 ARG A N 1
ATOM 803 C CA . ARG A 1 108 ? 5.669 1.311 8.898 1.00 40.12 108 ARG A CA 1
ATOM 804 C C . ARG A 1 108 ? 5.719 2.744 8.383 1.00 40.12 108 ARG A C 1
ATOM 806 O O . ARG A 1 108 ? 6.525 3.523 8.896 1.00 40.12 108 ARG A O 1
ATOM 813 N N . LYS A 1 109 ? 4.867 3.145 7.429 1.00 40.91 109 LYS A N 1
ATOM 814 C CA . LYS A 1 109 ? 4.803 4.542 6.953 1.00 40.91 109 LYS A CA 1
ATOM 815 C C . LYS A 1 109 ? 3.399 4.983 6.539 1.00 40.91 109 LYS A C 1
ATOM 817 O O . LYS A 1 109 ? 3.112 5.141 5.355 1.00 40.91 109 LYS A O 1
ATOM 822 N N . GLY A 1 110 ? 2.573 5.290 7.539 1.00 40.00 110 GLY A N 1
ATOM 823 C CA . GLY A 1 110 ? 1.471 6.249 7.398 1.00 40.00 110 GLY A CA 1
ATOM 824 C C . GLY A 1 110 ? 0.237 5.752 6.644 1.00 40.00 110 GLY A C 1
ATOM 825 O O . GLY A 1 110 ? -0.364 6.528 5.902 1.00 40.00 110 GLY A O 1
ATOM 826 N N . GLY A 1 111 ? -0.154 4.489 6.829 1.00 45.47 111 GLY A N 1
ATOM 827 C CA . GLY A 1 111 ? -1.469 4.012 6.405 1.00 45.47 111 GLY A CA 1
ATOM 828 C C . GLY A 1 111 ? -2.577 4.771 7.142 1.00 45.47 111 GLY A C 1
ATOM 829 O O . GLY A 1 111 ? -2.653 4.753 8.367 1.00 45.47 111 GLY A O 1
ATOM 830 N N . VAL A 1 112 ? -3.426 5.483 6.402 1.00 54.91 112 VAL A N 1
ATOM 831 C CA . VAL A 1 112 ? -4.596 6.165 6.970 1.00 54.91 112 VAL A CA 1
ATOM 832 C C . VAL A 1 112 ? -5.649 5.109 7.308 1.00 54.91 112 VAL A C 1
ATOM 834 O O . VAL A 1 112 ? -6.049 4.339 6.435 1.00 54.91 112 VAL A O 1
ATOM 837 N N . MET A 1 113 ? -6.109 5.084 8.562 1.00 69.88 113 MET A N 1
ATOM 838 C CA . MET A 1 113 ? -7.217 4.237 9.016 1.00 69.88 113 MET A CA 1
ATOM 839 C C . MET A 1 113 ? -8.436 4.401 8.091 1.00 69.88 113 MET A C 1
ATOM 841 O O . MET A 1 113 ? -8.934 5.513 7.906 1.00 69.88 113 MET A O 1
ATOM 845 N N . ARG A 1 114 ? -8.925 3.294 7.516 1.00 79.94 114 ARG A N 1
ATOM 846 C CA . ARG A 1 114 ? -10.112 3.269 6.644 1.00 79.94 114 ARG A CA 1
ATOM 847 C C . ARG A 1 114 ? -11.354 2.887 7.455 1.00 79.94 114 ARG A C 1
ATOM 849 O O . ARG A 1 114 ? -11.308 1.976 8.275 1.00 79.94 114 ARG A O 1
ATOM 856 N N . VAL A 1 115 ? -12.468 3.565 7.195 1.00 85.94 115 VAL A N 1
ATOM 857 C CA . VAL A 1 115 ? -13.793 3.277 7.771 1.00 85.94 115 VAL A CA 1
ATOM 858 C C . VAL A 1 115 ? -14.755 2.902 6.647 1.00 85.94 115 VAL A C 1
ATOM 860 O O . VAL A 1 115 ? -14.649 3.445 5.548 1.00 85.94 115 VAL A O 1
ATOM 863 N N . TYR A 1 116 ? -15.686 1.983 6.903 1.00 89.94 116 TYR A N 1
ATOM 864 C CA . TYR A 1 116 ? -16.608 1.467 5.886 1.00 89.94 116 TYR A CA 1
ATOM 865 C C . TYR A 1 116 ? -18.059 1.763 6.247 1.00 89.94 116 TYR A C 1
ATOM 867 O O . TYR A 1 116 ? -18.451 1.702 7.415 1.00 89.94 116 TYR A O 1
ATOM 875 N N . CYS A 1 117 ? -18.849 2.092 5.229 1.00 90.94 117 CYS A N 1
ATOM 876 C CA . CYS A 1 117 ? -20.279 2.309 5.367 1.00 90.94 117 CYS A CA 1
ATOM 877 C C . CYS A 1 117 ? -20.989 0.969 5.597 1.00 90.94 117 CYS A C 1
ATOM 879 O O . CYS A 1 117 ? -20.846 0.049 4.796 1.00 90.94 117 CYS A O 1
ATOM 881 N N . LYS A 1 118 ? -21.803 0.864 6.651 1.00 90.19 118 LYS A N 1
ATOM 882 C CA . LYS A 1 118 ? -22.568 -0.361 6.952 1.00 90.19 118 LYS A CA 1
ATOM 883 C C . LYS A 1 118 ? -23.727 -0.643 5.983 1.00 90.19 118 LYS A C 1
ATOM 885 O O . LYS A 1 118 ? -24.210 -1.764 5.954 1.00 90.19 118 LYS A O 1
ATOM 890 N N . GLU A 1 119 ? -24.176 0.363 5.230 1.00 91.62 119 GLU A N 1
ATOM 891 C CA . GLU A 1 119 ? -25.347 0.244 4.343 1.00 91.62 119 GLU A CA 1
ATOM 892 C C . GLU A 1 119 ? -24.952 -0.286 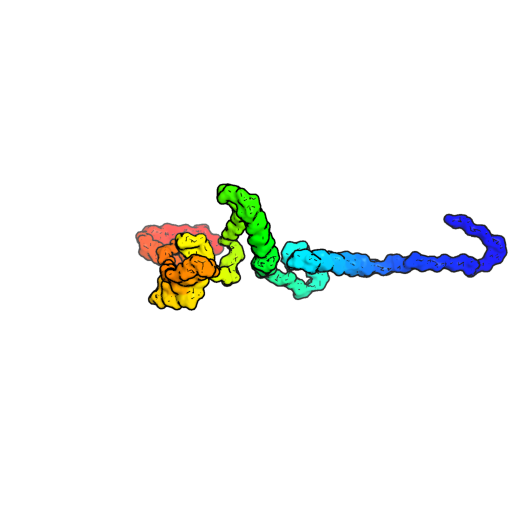2.962 1.00 91.62 119 GLU A C 1
ATOM 894 O O . GLU A 1 119 ? -25.575 -1.208 2.451 1.00 91.62 119 GLU A O 1
ATOM 899 N N . CYS A 1 120 ? -23.888 0.263 2.363 1.00 88.62 120 CYS A N 1
ATOM 900 C CA . CYS A 1 120 ? -23.444 -0.115 1.015 1.00 88.62 120 CYS A CA 1
ATOM 901 C C . CYS A 1 120 ? -22.082 -0.826 0.974 1.00 88.62 120 CYS A C 1
ATOM 903 O O . CYS A 1 120 ? -21.696 -1.340 -0.071 1.00 88.62 120 CYS A O 1
ATOM 905 N N . GLY A 1 121 ? -21.324 -0.843 2.075 1.00 84.19 121 GLY A N 1
ATOM 906 C CA . GLY A 1 121 ? -19.970 -1.409 2.125 1.00 84.19 121 GLY A CA 1
ATOM 907 C C . GLY A 1 121 ? -18.874 -0.518 1.528 1.00 84.19 121 GLY A C 1
ATOM 908 O O . GLY A 1 121 ? -17.695 -0.825 1.691 1.00 84.19 121 GLY A O 1
ATOM 909 N N . GLN A 1 122 ? -19.225 0.603 0.885 1.00 82.56 122 GLN A N 1
ATOM 910 C CA . GLN A 1 122 ? -18.248 1.517 0.292 1.00 82.56 122 GLN A CA 1
ATOM 911 C C . GLN A 1 122 ? -17.428 2.254 1.362 1.00 82.56 122 GLN A C 1
ATOM 913 O O . GLN A 1 122 ? -17.835 2.398 2.522 1.00 82.56 122 GLN A O 1
ATOM 918 N N . ARG A 1 123 ? -16.252 2.748 0.958 1.00 85.31 123 ARG A N 1
ATOM 919 C CA . ARG A 1 123 ? -15.355 3.534 1.812 1.00 85.31 123 ARG A CA 1
ATOM 920 C C . ARG A 1 123 ? -16.064 4.781 2.366 1.00 85.31 123 ARG A C 1
ATOM 922 O O . ARG A 1 123 ? -16.871 5.432 1.702 1.00 85.31 123 ARG A O 1
ATOM 929 N N . GLY A 1 124 ? -15.753 5.108 3.614 1.00 86.81 124 GLY A N 1
ATOM 930 C CA . GLY A 1 124 ? -16.152 6.338 4.283 1.00 86.81 124 GLY A CA 1
ATOM 931 C C . GLY A 1 124 ? -14.994 7.319 4.391 1.00 86.81 124 GLY A C 1
ATOM 932 O O . GLY A 1 124 ? -13.856 6.937 4.665 1.00 86.81 124 GLY A O 1
ATOM 933 N N . ARG A 1 125 ? -15.294 8.603 4.219 1.00 90.31 125 ARG A N 1
ATOM 934 C CA . ARG A 1 125 ? -14.393 9.718 4.501 1.00 90.31 125 ARG A CA 1
ATOM 935 C C . ARG A 1 125 ? -14.637 10.219 5.921 1.00 90.31 125 ARG A C 1
ATOM 937 O O . ARG A 1 125 ? -15.752 10.621 6.240 1.00 90.31 125 ARG A O 1
ATOM 944 N N . ILE A 1 126 ? -13.593 10.257 6.748 1.00 90.25 126 ILE A N 1
ATOM 945 C CA . ILE A 1 126 ? -13.645 10.909 8.064 1.00 90.25 126 ILE A CA 1
ATOM 946 C C . ILE A 1 126 ? -13.620 12.426 7.844 1.00 90.25 126 ILE A C 1
ATOM 948 O O . ILE A 1 126 ? -12.691 12.958 7.235 1.00 90.25 126 ILE A O 1
ATOM 952 N N . THR A 1 127 ? -14.649 13.123 8.313 1.00 91.69 127 THR A N 1
ATOM 953 C CA . THR A 1 127 ? -14.787 14.582 8.198 1.00 91.69 127 THR A CA 1
ATOM 954 C C . THR A 1 127 ? -14.296 15.299 9.451 1.00 91.69 127 THR A C 1
ATOM 956 O O . THR A 1 127 ? -13.725 16.385 9.356 1.00 91.69 127 THR A O 1
ATOM 959 N N . LYS A 1 128 ? -14.481 14.684 10.625 1.00 89.12 128 LYS A N 1
ATOM 960 C CA . LYS A 1 128 ? -14.051 15.216 11.921 1.00 89.12 128 LYS A CA 1
ATOM 961 C C . LYS A 1 128 ? -13.703 14.079 12.879 1.00 89.12 128 LYS A C 1
ATOM 963 O O . LYS A 1 128 ? -14.403 13.073 12.937 1.00 89.12 128 LYS A O 1
ATOM 968 N N . THR A 1 129 ? -12.675 14.293 13.692 1.00 91.00 129 THR A N 1
ATOM 969 C CA . THR A 1 129 ? -12.341 13.434 14.834 1.00 91.00 129 THR A CA 1
ATOM 970 C C . THR A 1 129 ? -12.585 14.200 16.128 1.00 91.00 129 THR A C 1
ATOM 972 O O . THR A 1 129 ? -12.065 15.302 16.305 1.00 91.00 129 THR A O 1
ATOM 975 N N . ASN A 1 130 ? -13.371 13.622 17.031 1.00 92.62 130 ASN A N 1
ATOM 976 C CA . ASN A 1 130 ? -13.593 14.121 18.381 1.00 92.62 130 ASN A CA 1
ATOM 977 C C . ASN A 1 130 ? -12.852 13.219 19.374 1.00 92.62 130 ASN A C 1
ATOM 979 O O . ASN A 1 130 ? -13.273 12.092 19.621 1.00 92.62 130 ASN A O 1
ATOM 983 N N . ARG A 1 131 ? -11.730 13.697 19.917 1.00 91.88 131 ARG A N 1
ATOM 984 C CA . ARG A 1 131 ? -10.932 12.930 20.882 1.00 91.88 131 ARG A CA 1
ATOM 985 C C . ARG A 1 131 ? -11.544 13.059 22.272 1.00 91.88 131 ARG A C 1
ATOM 987 O O . ARG A 1 131 ? -11.646 14.173 22.779 1.00 91.88 131 ARG A O 1
ATOM 994 N N . LEU A 1 132 ? -11.943 11.934 22.861 1.00 90.38 132 LEU A N 1
ATOM 995 C CA . LEU A 1 132 ? -12.522 11.885 24.206 1.00 90.38 132 LEU A CA 1
ATOM 996 C C . LEU A 1 132 ? -11.433 11.635 25.257 1.00 90.38 132 LEU A C 1
ATOM 998 O O . LEU A 1 132 ? -11.400 12.303 26.286 1.00 90.38 132 LEU A O 1
ATOM 1002 N N . SER A 1 133 ? -10.522 10.704 24.975 1.00 88.44 133 SER A N 1
ATOM 1003 C CA . SER A 1 133 ? -9.337 10.399 25.781 1.00 88.44 133 SER A CA 1
ATOM 1004 C C . SER A 1 133 ? -8.201 9.897 24.884 1.00 88.44 133 SER A C 1
ATOM 1006 O O . SER A 1 133 ? -8.368 9.789 23.667 1.00 88.44 133 SER A O 1
ATOM 1008 N N . ASP A 1 134 ? -7.051 9.569 25.478 1.00 80.44 134 ASP A N 1
ATOM 1009 C CA . ASP A 1 134 ? -5.940 8.926 24.760 1.00 80.44 134 ASP A CA 1
ATOM 1010 C C . ASP A 1 134 ? -6.349 7.575 24.150 1.00 80.44 134 ASP A C 1
ATOM 1012 O O . ASP A 1 134 ? -5.837 7.185 23.102 1.00 80.44 134 ASP A O 1
ATOM 1016 N N . ASP A 1 135 ? -7.324 6.907 24.768 1.00 85.88 135 ASP A N 1
ATOM 1017 C CA . ASP A 1 135 ? -7.782 5.575 24.388 1.00 85.88 135 ASP A CA 1
ATOM 1018 C C . ASP A 1 135 ? -9.059 5.583 23.545 1.00 85.88 135 ASP A C 1
ATOM 1020 O O . ASP A 1 135 ? -9.381 4.560 22.947 1.00 85.88 135 ASP A O 1
ATOM 1024 N N . VAL A 1 136 ? -9.817 6.687 23.502 1.00 88.75 136 VAL A N 1
ATOM 1025 C CA . VAL A 1 136 ? -11.144 6.721 22.863 1.00 88.75 136 VAL A CA 1
ATOM 1026 C C . VAL A 1 136 ? -11.347 7.983 22.032 1.00 88.75 136 VAL A C 1
ATOM 1028 O O . VAL A 1 136 ? -11.128 9.109 22.484 1.00 88.75 136 VAL A O 1
ATOM 1031 N N . SER A 1 137 ? -11.819 7.810 20.799 1.00 92.69 137 SER A N 1
ATOM 1032 C CA . SER A 1 137 ? -12.157 8.899 19.881 1.00 92.69 137 SER A CA 1
ATOM 1033 C C . SER A 1 137 ? -13.386 8.569 19.042 1.00 92.69 137 SER A C 1
ATOM 1035 O O . SER A 1 137 ? -13.500 7.469 18.513 1.00 92.69 137 SER A O 1
ATOM 1037 N N . ASP A 1 138 ? -14.254 9.554 18.830 1.00 95.81 138 ASP A N 1
ATOM 1038 C CA . ASP A 1 138 ? -15.360 9.450 17.881 1.00 95.81 138 ASP A CA 1
ATOM 1039 C C . ASP A 1 138 ? -14.953 10.003 16.512 1.00 95.81 138 ASP A C 1
ATOM 1041 O O . ASP A 1 138 ? -14.402 11.102 16.386 1.00 95.81 138 ASP A O 1
ATOM 1045 N N . LEU A 1 139 ? -15.255 9.243 15.467 1.00 94.00 139 LEU A N 1
ATOM 1046 C CA . LEU A 1 139 ? -14.987 9.558 14.071 1.00 94.00 139 LEU A CA 1
ATOM 1047 C C . LEU A 1 139 ? -16.310 9.864 13.376 1.00 94.00 139 LEU A C 1
ATOM 1049 O O . LEU A 1 139 ? -17.172 8.997 13.263 1.00 94.00 139 LEU A O 1
ATOM 1053 N N . TYR A 1 140 ? -16.466 11.093 12.899 1.00 95.50 140 TYR A N 1
ATOM 1054 C CA . TYR A 1 140 ? -17.604 11.505 12.084 1.00 95.50 140 TYR A CA 1
ATOM 1055 C C . TYR A 1 140 ? -17.268 11.215 10.627 1.00 95.50 140 TYR A C 1
ATOM 1057 O O . TYR A 1 140 ? -16.252 11.690 10.114 1.00 95.50 140 TYR A O 1
ATOM 1065 N N . CYS A 1 141 ? -18.109 10.427 9.972 1.00 94.88 141 CYS A N 1
ATOM 1066 C CA . CYS A 1 141 ? -17.820 9.796 8.694 1.00 94.88 141 CYS A CA 1
ATOM 1067 C C . CYS A 1 141 ? -18.946 10.046 7.690 1.00 94.88 141 CYS A C 1
ATOM 1069 O O . CYS A 1 141 ? -20.115 10.112 8.066 1.00 94.88 141 CYS A O 1
ATOM 1071 N N . GLN A 1 142 ? -18.594 10.135 6.409 1.00 95.50 142 GLN A N 1
ATOM 1072 C CA . GLN A 1 142 ? -19.538 10.238 5.298 1.00 95.50 142 GLN A CA 1
ATOM 1073 C C . GLN A 1 142 ? -19.155 9.256 4.191 1.00 95.50 142 GLN A C 1
ATOM 1075 O O . GLN A 1 142 ? -17.979 9.131 3.849 1.00 95.50 142 GLN A O 1
ATOM 1080 N N . CYS A 1 143 ? -20.134 8.551 3.634 1.00 93.81 143 CYS A N 1
ATOM 1081 C CA . CYS A 1 143 ? -19.923 7.605 2.548 1.00 93.81 143 CYS A CA 1
ATOM 1082 C C . CYS A 1 143 ? -19.405 8.334 1.304 1.00 93.81 143 CYS A C 1
ATOM 1084 O O . CYS A 1 143 ? -19.858 9.435 0.992 1.00 93.81 143 CYS A O 1
ATOM 1086 N N . THR A 1 144 ? -18.446 7.731 0.601 1.00 88.94 144 THR A N 1
ATOM 1087 C CA . THR A 1 144 ? -17.917 8.304 -0.645 1.00 88.94 144 THR A CA 1
ATOM 1088 C C . THR A 1 144 ? -18.806 8.037 -1.853 1.00 88.94 144 THR A C 1
ATOM 1090 O O . THR A 1 144 ? -18.618 8.675 -2.882 1.00 88.94 144 THR A O 1
ATOM 1093 N N . ASP A 1 145 ? -19.732 7.082 -1.756 1.00 87.94 145 ASP A N 1
ATOM 1094 C CA . ASP A 1 145 ? -20.727 6.847 -2.796 1.00 87.94 145 ASP A CA 1
ATOM 1095 C C . ASP A 1 145 ? -21.824 7.919 -2.728 1.00 87.94 145 ASP A C 1
ATOM 1097 O O . ASP A 1 145 ? -22.492 8.087 -1.700 1.00 87.94 145 ASP A O 1
ATOM 1101 N N . ALA A 1 146 ? -21.980 8.650 -3.833 1.00 85.38 146 ALA A N 1
ATOM 1102 C CA . ALA A 1 146 ? -22.940 9.737 -3.966 1.00 85.38 146 ALA A CA 1
ATOM 1103 C C . ALA A 1 146 ? -24.391 9.240 -3.943 1.00 85.38 146 ALA A C 1
ATOM 1105 O O . ALA A 1 146 ? -25.267 9.990 -3.513 1.00 85.38 146 ALA A O 1
ATOM 1106 N N . GLU A 1 147 ? -24.643 7.994 -4.359 1.00 90.94 147 GLU A N 1
ATOM 1107 C CA . GLU A 1 147 ? -25.983 7.401 -4.299 1.00 90.94 147 GLU A CA 1
ATOM 1108 C C . GLU A 1 147 ? -26.336 6.955 -2.873 1.00 90.94 147 GLU A C 1
ATOM 1110 O O . GLU A 1 147 ? -27.478 7.104 -2.442 1.00 90.94 147 GLU A O 1
ATOM 1115 N N . CYS A 1 148 ? -25.353 6.477 -2.100 1.00 92.38 148 CYS A N 1
ATOM 1116 C CA . CYS A 1 148 ? -25.562 6.079 -0.709 1.00 92.38 148 CYS A CA 1
ATOM 1117 C C . CYS A 1 148 ? -25.753 7.275 0.239 1.00 92.38 148 CYS A C 1
ATOM 1119 O O . CYS A 1 148 ? -26.666 7.266 1.065 1.00 92.38 148 CYS A O 1
ATOM 1121 N N . GLY A 1 149 ? -24.867 8.278 0.196 1.00 90.38 149 GLY A N 1
ATOM 1122 C CA . GLY A 1 149 ? -24.972 9.505 1.007 1.00 90.38 149 GLY A CA 1
ATOM 1123 C C . GLY A 1 149 ? -24.927 9.336 2.540 1.00 90.38 149 GLY A C 1
ATOM 1124 O O . GLY A 1 149 ? -25.020 10.324 3.275 1.00 90.38 149 GLY A O 1
ATOM 1125 N N . HIS A 1 150 ? -24.772 8.113 3.055 1.00 95.06 150 HIS A N 1
ATOM 1126 C CA . HIS A 1 150 ? -24.841 7.819 4.486 1.00 95.06 150 HIS A CA 1
ATOM 1127 C C . HIS A 1 150 ? -23.756 8.558 5.277 1.00 95.06 150 HIS A C 1
ATOM 1129 O O . HIS A 1 150 ? -22.573 8.497 4.945 1.00 95.06 150 HIS A O 1
ATOM 1135 N N . SER A 1 151 ? -24.160 9.227 6.356 1.00 96.12 151 SER A N 1
ATOM 1136 C CA . SER A 1 151 ? -23.269 9.859 7.331 1.00 96.12 151 SER A CA 1
ATOM 1137 C C . SER A 1 151 ? -23.457 9.227 8.708 1.00 96.12 151 SER A C 1
ATOM 1139 O O . SER A 1 151 ? -24.592 9.036 9.142 1.00 96.12 151 SER A O 1
ATOM 1141 N N . TRP A 1 152 ? -22.365 8.895 9.396 1.00 97.38 152 TRP A N 1
ATOM 1142 C CA . TRP A 1 152 ? -22.407 8.167 10.669 1.00 97.38 152 TRP A CA 1
ATOM 1143 C C . TRP A 1 152 ? -21.280 8.575 11.619 1.00 97.38 152 TRP A C 1
ATOM 1145 O O . TRP A 1 152 ? -20.319 9.231 11.221 1.00 97.38 152 TRP A O 1
ATOM 1155 N N . VAL A 1 153 ? -21.393 8.157 12.882 1.00 96.81 153 VAL A N 1
ATOM 1156 C CA . VAL A 1 153 ? -20.330 8.275 13.889 1.00 96.81 153 VAL A CA 1
ATOM 1157 C C . VAL A 1 153 ? -19.820 6.879 14.237 1.00 96.81 153 VAL A C 1
ATOM 1159 O O . VAL A 1 153 ? -20.618 5.979 14.495 1.00 96.81 153 VAL A O 1
ATOM 1162 N N . ALA A 1 154 ? -18.503 6.689 14.216 1.00 92.94 154 ALA A N 1
ATOM 1163 C CA . ALA A 1 154 ? -17.834 5.454 14.609 1.00 92.94 154 ALA A CA 1
ATOM 1164 C C . ALA A 1 154 ? -16.878 5.723 15.774 1.00 92.94 154 ALA A C 1
ATOM 1166 O O . ALA A 1 154 ? -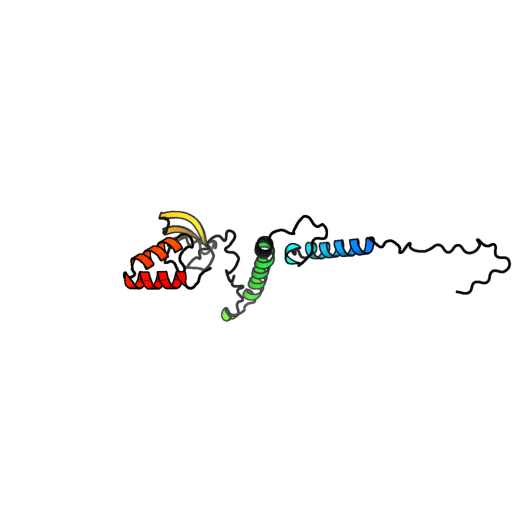16.028 6.604 15.680 1.00 92.94 154 ALA A O 1
ATOM 1167 N N . THR A 1 155 ? -16.985 4.952 16.852 1.00 92.50 155 THR A N 1
ATOM 1168 C CA . THR A 1 155 ? -16.087 5.078 18.004 1.00 92.50 155 THR A CA 1
ATOM 1169 C C . THR A 1 155 ? -14.872 4.173 17.818 1.00 92.50 155 THR A C 1
ATOM 1171 O O . THR A 1 155 ? -15.002 2.959 17.671 1.00 92.50 155 THR A O 1
ATOM 1174 N N . LEU A 1 156 ? -13.685 4.772 17.823 1.00 89.06 156 LEU A N 1
ATOM 1175 C CA . LEU A 1 156 ? -12.405 4.082 17.910 1.00 89.06 156 LEU A CA 1
ATOM 1176 C C . LEU A 1 156 ? -11.991 4.025 19.380 1.00 89.06 156 LEU A C 1
ATOM 1178 O O . LEU A 1 156 ? -11.824 5.070 20.007 1.00 89.06 156 LEU A O 1
ATOM 1182 N N . SER A 1 157 ? -11.799 2.820 19.912 1.00 91.00 157 SER A N 1
ATOM 1183 C CA . SER A 1 157 ? -11.373 2.612 21.295 1.00 91.00 157 SER A CA 1
ATOM 1184 C C . SER A 1 157 ? -10.245 1.590 21.403 1.00 91.00 157 SER A C 1
ATOM 1186 O O . SER A 1 157 ? -10.288 0.548 20.744 1.00 91.00 157 SER A O 1
ATOM 1188 N N . PHE A 1 158 ? -9.281 1.842 22.287 1.00 88.25 158 PHE A N 1
ATOM 1189 C CA . PHE A 1 158 ? -8.345 0.826 22.756 1.00 88.25 158 PHE A CA 1
ATOM 1190 C C . PHE A 1 158 ? -9.121 -0.324 23.411 1.00 88.25 158 PHE A C 1
ATOM 1192 O O . PHE A 1 158 ? -9.982 -0.100 24.260 1.00 88.25 158 PHE A O 1
ATOM 1199 N N . ALA A 1 159 ? -8.827 -1.558 23.001 1.00 88.94 159 ALA A N 1
ATOM 1200 C CA . ALA A 1 159 ? -9.479 -2.745 23.545 1.00 88.94 159 ALA A CA 1
ATOM 1201 C C . ALA A 1 159 ? -8.618 -3.398 24.633 1.00 88.94 159 ALA A C 1
ATOM 1203 O O . ALA A 1 159 ? -8.994 -3.431 25.800 1.00 88.94 159 ALA A O 1
ATOM 1204 N N . HIS A 1 160 ? -7.471 -3.952 24.245 1.00 87.44 160 HIS A N 1
ATOM 1205 C CA . HIS A 1 160 ? -6.528 -4.589 25.157 1.00 87.44 160 HIS A CA 1
ATOM 1206 C C . HIS A 1 160 ? -5.151 -4.733 24.503 1.00 87.44 160 HIS A C 1
ATOM 1208 O O . HIS A 1 160 ? -5.005 -4.699 23.281 1.00 87.44 160 HIS A O 1
ATOM 1214 N N . THR A 1 161 ? -4.135 -4.935 25.337 1.00 82.50 161 THR A N 1
ATOM 1215 C CA . THR A 1 161 ? -2.753 -5.159 24.909 1.00 82.50 161 THR A CA 1
ATOM 1216 C C . THR A 1 161 ? -2.5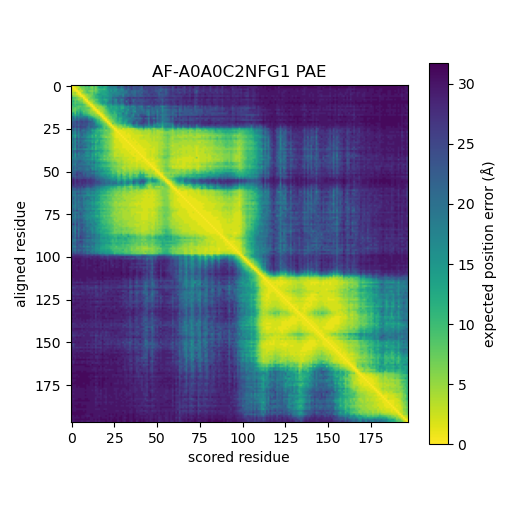21 -6.644 24.633 1.00 82.50 161 THR A C 1
ATOM 1218 O O . THR A 1 161 ? -2.591 -7.450 25.556 1.00 82.50 161 THR A O 1
ATOM 1221 N N . LEU A 1 162 ? -2.195 -7.012 23.389 1.00 81.62 162 LEU A N 1
ATOM 1222 C CA . LEU A 1 162 ? -1.805 -8.388 23.032 1.00 81.62 162 LEU A CA 1
ATOM 1223 C C . LEU A 1 162 ? -0.356 -8.711 23.418 1.00 81.62 162 LEU A C 1
ATOM 1225 O O . LEU A 1 162 ? -0.024 -9.836 23.778 1.00 81.62 162 LEU A O 1
ATOM 1229 N N . SER A 1 163 ? 0.532 -7.724 23.329 1.00 76.56 163 SER A N 1
ATOM 1230 C CA . SER A 1 163 ? 1.933 -7.836 23.732 1.00 76.56 163 SER A CA 1
ATOM 1231 C C . SER A 1 163 ? 2.363 -6.519 24.365 1.00 76.56 163 SER A C 1
ATOM 1233 O O . SER A 1 163 ? 2.129 -5.463 23.774 1.00 76.56 163 SER A O 1
ATOM 1235 N N . PRO A 1 164 ? 2.928 -6.543 25.582 1.00 79.00 164 PRO A N 1
ATOM 1236 C CA . PRO A 1 164 ? 3.246 -5.322 26.299 1.00 79.00 164 PRO A CA 1
ATOM 1237 C C . PRO A 1 164 ? 4.308 -4.501 25.573 1.00 79.00 164 PRO A C 1
ATOM 1239 O O . PRO A 1 164 ? 5.222 -5.036 24.948 1.00 79.00 164 PRO A O 1
ATOM 1242 N N . SER A 1 165 ? 4.193 -3.178 25.678 1.00 76.00 165 SER A N 1
ATOM 1243 C CA . SER A 1 165 ? 5.175 -2.266 25.099 1.00 76.00 165 SER A CA 1
ATOM 1244 C C . SER A 1 165 ? 6.546 -2.474 25.741 1.00 76.00 165 SER A C 1
ATOM 1246 O O . SER A 1 165 ? 6.662 -2.587 26.961 1.00 76.00 165 SER A O 1
ATOM 1248 N N . ALA A 1 166 ? 7.600 -2.424 24.921 1.00 69.88 166 ALA A N 1
ATOM 1249 C CA . ALA A 1 166 ? 8.991 -2.457 25.379 1.00 69.88 166 ALA A CA 1
ATOM 1250 C C . ALA A 1 166 ? 9.311 -1.343 26.394 1.00 69.88 166 ALA A C 1
ATOM 1252 O O . ALA A 1 166 ? 10.216 -1.478 27.215 1.00 69.88 166 ALA A O 1
ATOM 1253 N N . LYS A 1 167 ? 8.540 -0.247 26.371 1.00 65.94 167 LYS A N 1
ATOM 1254 C CA . LYS A 1 167 ? 8.649 0.853 27.340 1.00 65.94 167 LYS A CA 1
ATOM 1255 C C . LYS A 1 167 ? 8.093 0.490 28.722 1.00 65.94 167 LYS A C 1
ATOM 1257 O O . LYS A 1 167 ? 8.474 1.116 29.705 1.00 65.94 167 LYS A O 1
ATOM 1262 N N . THR A 1 168 ? 7.231 -0.520 28.804 1.00 67.94 168 THR A N 1
ATOM 1263 C CA . THR A 1 168 ? 6.568 -0.977 30.035 1.00 67.94 168 THR A CA 1
ATOM 1264 C C . THR A 1 168 ? 7.077 -2.337 30.517 1.00 67.94 168 THR A C 1
ATOM 1266 O O . THR A 1 168 ? 6.739 -2.743 31.626 1.00 67.94 168 THR A O 1
ATOM 1269 N N . THR A 1 169 ? 7.931 -3.027 29.751 1.00 72.81 169 THR A N 1
ATOM 1270 C CA . THR A 1 169 ? 8.480 -4.349 30.106 1.00 72.81 169 THR A CA 1
ATOM 1271 C C . THR A 1 169 ? 9.150 -4.359 31.476 1.00 72.81 169 THR A C 1
ATOM 1273 O O . THR A 1 169 ? 8.855 -5.230 32.287 1.00 72.81 169 THR A O 1
ATOM 1276 N N . ASN A 1 170 ? 9.989 -3.366 31.783 1.00 73.56 170 ASN A N 1
ATOM 1277 C CA . ASN A 1 170 ? 10.660 -3.295 33.084 1.00 73.56 170 ASN A CA 1
ATOM 1278 C C . ASN A 1 170 ? 9.665 -3.099 34.236 1.00 73.56 170 ASN A C 1
ATOM 1280 O O . ASN A 1 170 ? 9.824 -3.710 35.287 1.00 73.56 170 ASN A O 1
ATOM 1284 N N . GLN A 1 171 ? 8.613 -2.295 34.041 1.00 72.19 171 GLN A N 1
ATOM 1285 C CA . GLN A 1 171 ? 7.566 -2.119 35.051 1.00 72.19 171 GLN A CA 1
ATOM 1286 C C . GLN A 1 171 ? 6.768 -3.404 35.259 1.00 72.19 171 GLN A C 1
ATOM 1288 O O . GLN A 1 171 ? 6.516 -3.772 36.399 1.00 72.19 171 GLN A O 1
ATOM 1293 N N . LEU A 1 172 ? 6.440 -4.128 34.188 1.00 76.44 172 LEU A N 1
ATOM 1294 C CA . LEU A 1 172 ? 5.753 -5.413 34.294 1.00 76.44 172 LEU A CA 1
ATOM 1295 C C . LEU A 1 172 ? 6.623 -6.458 34.992 1.00 76.44 172 LEU A C 1
ATOM 1297 O O . LEU A 1 172 ? 6.142 -7.118 35.906 1.00 76.44 172 LEU A O 1
ATOM 1301 N N . VAL A 1 173 ? 7.908 -6.566 34.642 1.00 77.75 173 VAL A N 1
ATOM 1302 C CA . VAL A 1 173 ? 8.855 -7.452 35.341 1.00 77.75 173 VAL A CA 1
ATOM 1303 C C . VAL A 1 173 ? 8.917 -7.105 36.829 1.00 77.75 173 VAL A C 1
ATOM 1305 O O . VAL A 1 173 ? 8.837 -8.004 37.662 1.00 77.75 173 VAL A O 1
ATOM 1308 N N . LEU A 1 174 ? 8.986 -5.819 37.181 1.00 76.69 174 LEU A N 1
ATOM 1309 C CA . LEU A 1 174 ? 8.986 -5.375 38.576 1.00 76.69 174 LEU A CA 1
ATOM 1310 C C . LEU A 1 174 ? 7.665 -5.688 39.293 1.00 76.69 174 LEU A C 1
ATOM 1312 O O . LEU A 1 174 ? 7.701 -6.144 40.435 1.00 76.69 174 LEU A O 1
ATOM 1316 N N . SER A 1 175 ? 6.512 -5.507 38.643 1.00 77.62 175 SER A N 1
ATOM 1317 C CA . SER A 1 175 ? 5.207 -5.889 39.195 1.00 77.62 175 SER A CA 1
ATOM 1318 C C . SER A 1 175 ? 5.115 -7.398 39.421 1.00 77.62 175 SER A C 1
ATOM 1320 O O . SER A 1 175 ? 4.720 -7.819 40.506 1.00 77.62 175 SER A O 1
ATOM 1322 N N . LEU A 1 176 ? 5.559 -8.212 38.456 1.00 81.88 176 LEU A N 1
ATOM 1323 C CA . LEU A 1 176 ? 5.605 -9.668 38.601 1.00 81.88 176 LEU A CA 1
ATOM 1324 C C . LEU A 1 176 ? 6.555 -10.094 39.729 1.00 81.88 176 LEU A C 1
ATOM 1326 O O . LEU A 1 176 ? 6.170 -10.906 40.565 1.00 81.88 176 LEU A O 1
ATOM 1330 N N . MET A 1 177 ? 7.761 -9.522 39.813 1.00 78.44 177 MET A N 1
ATOM 1331 C CA . MET A 1 177 ? 8.697 -9.781 40.918 1.00 78.44 177 MET A CA 1
ATOM 1332 C C . MET A 1 177 ? 8.125 -9.351 42.277 1.00 78.44 177 MET A C 1
ATOM 1334 O O . MET A 1 177 ? 8.359 -10.015 43.291 1.00 78.44 177 MET A O 1
ATOM 1338 N N . GLY A 1 178 ? 7.357 -8.260 42.297 1.00 77.56 178 GLY A N 1
ATOM 1339 C CA . GLY A 1 178 ? 6.633 -7.774 43.468 1.00 77.56 178 GLY A CA 1
ATOM 1340 C C . GLY A 1 178 ? 5.572 -8.758 43.959 1.00 77.56 178 GLY A C 1
ATOM 1341 O O . GLY A 1 178 ? 5.440 -8.942 45.168 1.00 77.56 178 GLY A O 1
ATOM 1342 N N . SER A 1 179 ? 4.884 -9.450 43.049 1.00 82.88 179 SER A N 1
ATOM 1343 C CA . SER A 1 179 ? 3.861 -10.454 43.371 1.00 82.88 179 SER A CA 1
ATOM 1344 C C . SER A 1 179 ? 4.413 -11.825 43.788 1.00 82.88 179 SER A C 1
ATOM 1346 O O . SER A 1 179 ? 3.649 -12.657 44.272 1.00 82.88 179 SER A O 1
ATOM 1348 N N . LEU A 1 180 ? 5.716 -12.084 43.624 1.00 85.44 180 LEU A N 1
ATOM 1349 C CA . LEU A 1 180 ? 6.344 -13.333 44.072 1.00 85.44 180 LEU A CA 1
ATOM 1350 C C . LEU A 1 180 ? 6.530 -13.374 45.596 1.00 85.44 180 LEU A C 1
ATOM 1352 O O . LEU A 1 180 ? 6.837 -12.356 46.225 1.00 85.44 180 LEU A O 1
ATOM 1356 N N . THR A 1 181 ? 6.440 -14.578 46.170 1.00 87.06 1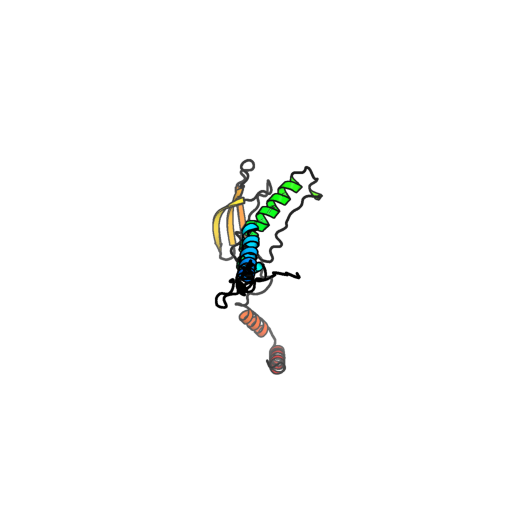81 THR A N 1
ATOM 1357 C CA . THR A 1 181 ? 6.829 -14.835 47.565 1.00 87.06 181 THR A CA 1
ATOM 1358 C C . THR A 1 181 ? 8.341 -14.638 47.757 1.00 87.06 181 THR A C 1
ATOM 1360 O O . THR A 1 181 ? 9.098 -14.689 46.778 1.00 87.06 181 THR A O 1
ATOM 1363 N N . PRO A 1 182 ? 8.820 -14.415 48.995 1.00 84.12 182 PRO A N 1
ATOM 1364 C CA . PRO A 1 182 ? 10.250 -14.266 49.279 1.00 84.12 182 PRO A CA 1
ATOM 1365 C C . PRO A 1 182 ? 11.108 -15.414 48.720 1.00 84.12 182 PRO A C 1
ATOM 1367 O O . PRO A 1 182 ? 12.172 -15.168 48.149 1.00 84.12 182 PRO A O 1
ATOM 1370 N N . GLU A 1 183 ? 10.607 -16.647 48.791 1.00 85.00 183 GLU A N 1
ATOM 1371 C CA . GLU A 1 183 ? 11.260 -17.852 48.270 1.00 85.00 183 GLU A CA 1
ATOM 1372 C C . GLU A 1 183 ? 11.286 -17.848 46.732 1.00 85.00 183 GLU A C 1
ATOM 1374 O O . GLU A 1 183 ? 12.318 -18.124 46.117 1.00 85.00 183 GLU A O 1
ATOM 1379 N N . GLY A 1 184 ? 10.176 -17.451 46.094 1.00 81.38 184 GLY A N 1
ATOM 1380 C CA . GLY A 1 184 ? 10.084 -17.315 44.638 1.00 81.38 184 GLY A CA 1
ATOM 1381 C C . GLY A 1 184 ? 11.052 -16.269 44.080 1.00 81.38 184 GLY A C 1
ATOM 1382 O O . GLY A 1 184 ? 11.690 -16.491 43.050 1.00 81.38 184 GLY A O 1
ATOM 1383 N N . ARG A 1 185 ? 11.244 -15.154 44.796 1.00 82.81 185 ARG A N 1
ATOM 1384 C CA . ARG A 1 185 ? 12.238 -14.128 44.433 1.00 82.81 185 ARG A CA 1
ATOM 1385 C C . ARG A 1 185 ? 13.667 -14.676 44.490 1.00 82.81 185 ARG A C 1
ATOM 1387 O O . ARG A 1 185 ? 14.474 -14.360 43.617 1.00 82.81 185 ARG A O 1
ATOM 1394 N N . GLN A 1 186 ? 13.983 -15.514 45.478 1.00 82.06 186 GLN A N 1
ATOM 1395 C CA . GLN A 1 186 ? 15.300 -16.148 45.612 1.00 82.06 186 GLN A CA 1
ATOM 1396 C C . GLN A 1 186 ? 15.603 -17.137 44.481 1.00 82.06 186 GLN A C 1
ATOM 1398 O O . GLN A 1 186 ? 16.729 -17.150 43.980 1.00 82.06 186 GLN A O 1
ATOM 1403 N N . LEU A 1 187 ? 14.603 -17.901 44.034 1.00 83.19 187 LEU A N 1
ATOM 1404 C CA . LEU A 1 187 ? 14.739 -18.816 42.896 1.00 83.19 187 LEU A CA 1
ATOM 1405 C C . LEU A 1 187 ? 15.024 -18.067 41.588 1.00 83.19 187 LEU A C 1
ATOM 1407 O O . LEU A 1 187 ? 15.943 -18.435 40.855 1.00 83.19 187 LEU A O 1
ATOM 1411 N N . VAL A 1 188 ? 14.304 -16.972 41.323 1.00 82.19 188 VAL A N 1
ATOM 1412 C CA . VAL A 1 188 ? 14.558 -16.125 40.142 1.00 82.19 188 VAL A CA 1
ATOM 1413 C C . VAL A 1 188 ? 15.965 -15.518 40.196 1.00 82.19 188 VAL A C 1
ATOM 1415 O O . VAL A 1 188 ? 16.690 -15.545 39.201 1.00 82.19 188 VAL A O 1
ATOM 1418 N N . LEU A 1 189 ? 16.399 -15.035 41.367 1.00 81.19 189 LEU A N 1
ATOM 1419 C CA . LEU A 1 189 ? 17.754 -14.506 41.564 1.00 81.19 189 LEU A CA 1
ATOM 1420 C C . LEU A 1 189 ? 18.848 -15.569 41.372 1.00 81.19 189 LEU A C 1
ATOM 1422 O O . LEU A 1 189 ? 19.926 -15.241 40.878 1.00 81.19 189 LEU A O 1
ATOM 1426 N N . GLN A 1 190 ? 18.605 -16.827 41.751 1.00 80.88 190 GLN A N 1
ATOM 1427 C CA . GLN A 1 190 ? 19.526 -17.933 41.468 1.00 80.88 190 GLN A CA 1
ATOM 1428 C C . GLN A 1 190 ? 19.588 -18.254 39.971 1.00 80.88 190 GLN A C 1
ATOM 1430 O O . GLN A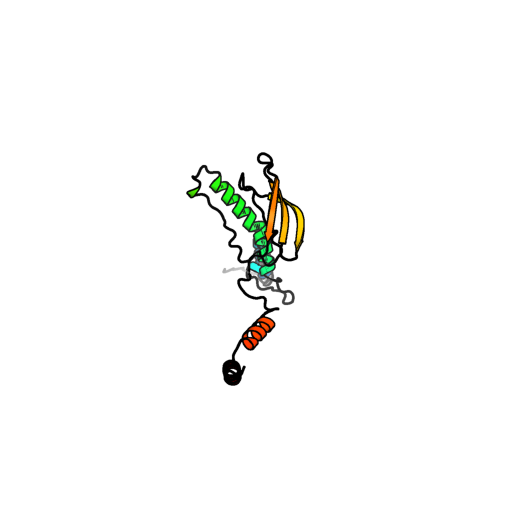 1 190 ? 20.688 -18.398 39.438 1.00 80.88 190 GLN A O 1
ATOM 1435 N N . GLY A 1 191 ? 18.443 -18.299 39.283 1.00 78.44 191 GLY A N 1
ATOM 1436 C CA . GLY A 1 191 ? 18.383 -18.550 37.839 1.00 78.44 191 GLY A CA 1
ATOM 1437 C C . GLY A 1 191 ? 19.131 -17.497 37.013 1.00 78.44 191 GLY A C 1
ATOM 1438 O O . GLY A 1 191 ? 19.898 -17.845 36.116 1.00 78.44 191 GLY A O 1
ATOM 1439 N N . LEU A 1 192 ? 19.000 -16.216 37.377 1.00 77.31 192 LEU A N 1
ATOM 1440 C CA . LEU A 1 192 ? 19.731 -15.111 36.737 1.00 77.31 192 LEU A CA 1
ATOM 1441 C C . LEU A 1 192 ? 21.247 -15.148 36.999 1.00 77.31 192 LEU A C 1
ATOM 1443 O O . LEU A 1 192 ? 22.020 -14.654 36.187 1.00 77.31 192 LEU A O 1
ATOM 1447 N N . LYS A 1 193 ? 21.693 -15.742 38.114 1.00 73.25 193 LYS A N 1
ATOM 1448 C CA . LYS A 1 193 ? 23.126 -15.940 38.401 1.00 73.25 193 LYS A CA 1
ATOM 1449 C C . LYS A 1 193 ? 23.736 -17.108 37.619 1.00 73.25 193 LYS A C 1
ATOM 1451 O O . LYS A 1 193 ? 24.940 -17.089 37.378 1.00 73.25 193 LYS A O 1
ATOM 1456 N N . TYR A 1 194 ? 22.932 -18.113 37.260 1.00 65.38 194 TYR A N 1
ATOM 1457 C CA . TYR A 1 194 ? 23.384 -19.325 36.564 1.00 65.38 194 TYR A CA 1
ATOM 1458 C C . TYR A 1 194 ? 23.484 -19.133 35.042 1.00 65.38 194 TYR A C 1
ATOM 1460 O O . TYR A 1 194 ? 24.416 -19.640 34.424 1.00 65.38 194 TYR A O 1
ATOM 1468 N N . ASN A 1 195 ? 22.583 -18.344 34.449 1.00 57.16 195 ASN A N 1
ATOM 1469 C CA . ASN A 1 195 ? 22.638 -17.934 33.041 1.00 57.16 195 ASN A CA 1
ATOM 1470 C C . ASN A 1 195 ? 23.337 -16.578 32.893 1.00 57.16 195 ASN A C 1
ATOM 1472 O O . ASN A 1 195 ? 22.717 -15.566 32.569 1.00 57.16 195 ASN A O 1
ATOM 1476 N N . LYS A 1 196 ? 24.642 -16.559 33.166 1.00 49.28 196 LYS A N 1
ATOM 1477 C CA . LYS A 1 196 ? 25.492 -15.390 32.928 1.00 49.28 196 LYS A CA 1
ATOM 1478 C C . LYS A 1 196 ? 25.523 -15.100 31.416 1.00 49.28 196 LYS A C 1
ATOM 1480 O O . LYS A 1 196 ? 26.051 -15.916 30.664 1.00 49.28 196 LYS A O 1
ATOM 1485 N N . ILE A 1 197 ? 24.931 -13.982 30.991 1.00 48.47 197 ILE A N 1
ATOM 1486 C CA . ILE A 1 197 ? 25.281 -13.310 29.726 1.00 48.47 197 ILE A CA 1
ATOM 1487 C C . ILE A 1 197 ? 26.615 -12.594 29.945 1.00 48.47 197 ILE A C 1
ATOM 1489 O O . ILE A 1 197 ? 26.779 -12.010 31.045 1.00 48.47 197 ILE A O 1
#

Mean predicted aligned error: 18.85 Å

Foldseek 3Di:
DDDDDDPDDPPNDDPPPPDPVVPPPVVVVVVVVVVVVVCVVLVNQPLVVPDDDPPPDDRSDDSLVSCLVCCVPPVVVVQVVVQCVVVVPPDDPVPRDDPPPPVPRNVPPDDDDWDADPPPRATWDFPDWADPDPFKIKTWIFGPDPVVRDTDIDMGGDDDDPDDDPVCVVVVVVVVCVPDDPVRVVVVVVVCVVPDD

Organism: Thelohanellus kitauei (NCBI:txid669202)

Secondary structure (DSSP, 8-state):
-----TT--TTS-----S--TT-TTHHHHHHHHHHHHHHHHTT--TTTTTPPPSSTT-----HHHHHHHHIIIIIHHHHHHHHHHHHTSS--GGG-------TTSGGGS-PPPPEE-TTT--EEEEEEEEE-SSSEEEEEEEES-TTT--EEEEEEE----SS--TTTHHHHHHHHHHHS-HHHHHHHHHHHHHS--

Radius of gyration: 33.95 Å; Cα contacts (8 Å, |Δi|>4): 137; chains: 1; bounding box: 83×34×110 Å

Solvent-accessible surface area (backbone atoms only — not comparable to full-atom values): 12682 Å² total; per-residue (Å²): 138,90,84,88,65,90,89,61,58,96,75,74,75,78,82,73,78,84,68,79,80,78,60,76,61,54,64,59,49,51,53,56,51,52,56,50,50,54,29,61,74,68,71,47,59,59,61,78,67,75,66,77,70,90,63,92,82,61,78,82,67,63,55,71,60,50,49,56,48,46,39,64,71,54,48,51,57,49,50,51,52,51,32,50,57,55,48,69,67,76,58,60,77,91,71,50,64,70,90,71,76,76,82,80,74,61,79,84,70,79,69,75,89,82,48,66,32,90,88,80,64,43,56,31,45,76,78,47,76,48,76,78,51,101,52,33,31,39,35,35,31,33,35,68,47,81,86,70,60,49,68,51,77,46,77,49,63,72,86,79,82,91,66,82,51,83,90,44,46,67,58,51,52,50,51,54,57,66,73,42,53,78,68,56,46,51,52,52,55,50,53,58,65,71,63,71,127

InterPro domains:
  IPR007684 Zinc finger, Ogr/Delta-type [PF04606] (117-162)

Nearest PDB structures (foldseek):
  2oc3-assembly1_A  TM=5.762E-01  e=1.538E-01  Homo sapiens
  4nnd-assembly3_D  TM=5.306E-01  e=2.572E-01  Homo sapiens
  2qep-assembly1_A  TM=4.254E-01  e=2.925E-01  Homo sapiens
  4gfv-assembly2_B  TM=3.864E-01  e=2.925E-01  Homo sapiens
  6x8e-assembly1_A  TM=3.791E-01  e=7.672E-01  Homo sapiens

Sequence (197 aa):
MFVNIPDGKPDGIKLIPVGDIATKDEFAAIKGITAQDVLTSHRFPAALAGIIPTNGGGGLGDPEKYDATYARNEVLPLCELIQDAINSAGLPRSLWVDFRENAVDLDRKGGVMRVYCKECGQRGRITKTNRLSDDVSDLYCQCTDAECGHSWVATLSFAHTLSPSAKTTNQLVLSLMGSLTPEGRQLVLQGLKYNKI

pLDDT: mean 78.02, std 14.49, range [39.0, 97.38]